Protein AF-A0A961IM88-F1 (afdb_monomer)

Foldseek 3Di:
DDDDDDDPDDPLVVQLVQVLLQCLQCVVLLLVCLVVCLVDLQNVLAWGSQAFEEEPPDPPGGTHGSNLQSQLQVDPLQWDADPPPRAIWGWRYWYDYLVVLDIWTWTAGNVVSDIDIDDDPDRCCPSPVVSSVVSVVVLVVVCVVVVHPSHHPDHPVNVCVVSVHDDDVVVVVPPPDDDDPPDPVPDPCPPDDDDPDDDDD

Radius of gyration: 17.64 Å; Cα contacts (8 Å, |Δi|>4): 263; chains: 1; bounding box: 56×46×40 Å

Sequence (201 aa):
MKTKKAQPPDPWKDVIATEERLLLRNWDLIRSRGDEILSRPDWYFVRSASFYFLMAYISGSGPLTLGEMTLLWQTEDGRGRCPDCQGVVFLFRAGGSPLTGNHWIHGICPNCRSHVEWMRPTPFALNVAAPIMRAKSQSEKFAARFRCSGSSDLDLYDVILAMGGRVPLVDRIRRSWPTVPQDTRGGMILGGEHFELDIEL

pLDDT: mean 81.61, std 18.21, range [27.8, 97.75]

Structure (mmCIF, N/CA/C/O backbone):
data_AF-A0A961IM88-F1
#
_entry.id   AF-A0A961IM88-F1
#
loop_
_atom_site.group_PDB
_atom_site.id
_atom_site.type_symbol
_atom_site.label_atom_id
_atom_site.label_alt_id
_atom_site.label_comp_id
_atom_site.label_asym_id
_atom_site.label_entity_id
_atom_site.label_seq_id
_atom_site.pdbx_PDB_ins_code
_atom_site.Cartn_x
_atom_site.Cartn_y
_atom_site.Cartn_z
_atom_site.occupancy
_atom_site.B_iso_or_equiv
_atom_site.auth_seq_id
_atom_site.auth_comp_id
_atom_site.auth_asym_id
_atom_site.auth_atom_id
_atom_site.pdbx_PDB_model_num
ATOM 1 N N . MET A 1 1 ? 43.867 -0.483 -14.681 1.00 66.94 1 MET A N 1
ATOM 2 C CA . MET A 1 1 ? 42.567 -1.010 -14.199 1.00 66.94 1 MET A CA 1
ATOM 3 C C . MET A 1 1 ? 42.048 -0.089 -13.105 1.00 66.94 1 MET A C 1
ATOM 5 O O . MET A 1 1 ? 42.740 0.073 -12.111 1.00 66.94 1 MET A O 1
ATOM 9 N N . LYS A 1 2 ? 40.890 0.561 -13.287 1.00 66.19 2 LYS A N 1
ATOM 10 C CA . LYS A 1 2 ? 40.250 1.337 -12.212 1.00 66.19 2 LYS A CA 1
ATOM 11 C C . LYS A 1 2 ? 39.487 0.355 -11.320 1.00 66.19 2 LYS A C 1
ATOM 13 O O . LYS A 1 2 ? 38.562 -0.296 -11.796 1.00 66.19 2 LYS A O 1
ATOM 18 N N . THR A 1 3 ? 39.879 0.213 -10.059 1.00 69.19 3 THR A N 1
ATOM 19 C CA . THR A 1 3 ? 39.087 -0.520 -9.068 1.00 69.19 3 THR A CA 1
ATOM 20 C C . THR A 1 3 ? 37.796 0.261 -8.823 1.00 69.19 3 THR A C 1
ATOM 22 O O . THR A 1 3 ? 37.833 1.419 -8.406 1.00 69.19 3 THR A O 1
ATOM 25 N N . LYS A 1 4 ? 36.634 -0.333 -9.138 1.00 75.38 4 LYS A N 1
ATOM 26 C CA . LYS A 1 4 ? 35.341 0.240 -8.737 1.00 75.38 4 LYS A CA 1
ATOM 27 C C . LYS A 1 4 ? 35.342 0.315 -7.210 1.00 75.38 4 LYS A C 1
ATOM 29 O O . LYS A 1 4 ? 35.460 -0.718 -6.554 1.00 75.38 4 LYS A O 1
ATOM 34 N N . LYS A 1 5 ? 35.245 1.523 -6.644 1.00 74.62 5 LYS A N 1
ATOM 35 C CA . LYS A 1 5 ? 34.982 1.681 -5.209 1.00 74.62 5 LYS A CA 1
ATOM 36 C C . LYS A 1 5 ? 33.669 0.962 -4.905 1.00 74.62 5 LYS A C 1
ATOM 38 O O . LYS A 1 5 ? 32.687 1.170 -5.616 1.00 74.62 5 LYS A O 1
ATOM 43 N N . ALA A 1 6 ? 33.673 0.101 -3.891 1.00 80.38 6 ALA A N 1
ATOM 44 C CA . ALA A 1 6 ? 32.455 -0.540 -3.426 1.00 80.38 6 ALA A CA 1
ATOM 45 C C . ALA A 1 6 ? 31.479 0.551 -2.972 1.00 80.38 6 ALA A C 1
ATOM 47 O O . ALA A 1 6 ? 31.837 1.408 -2.161 1.00 80.38 6 ALA A O 1
ATOM 48 N N . GLN A 1 7 ? 30.274 0.550 -3.536 1.00 75.56 7 GLN A N 1
ATOM 49 C CA . GLN A 1 7 ? 29.217 1.444 -3.088 1.00 75.56 7 GLN A CA 1
ATOM 50 C C . GLN A 1 7 ? 28.762 0.977 -1.700 1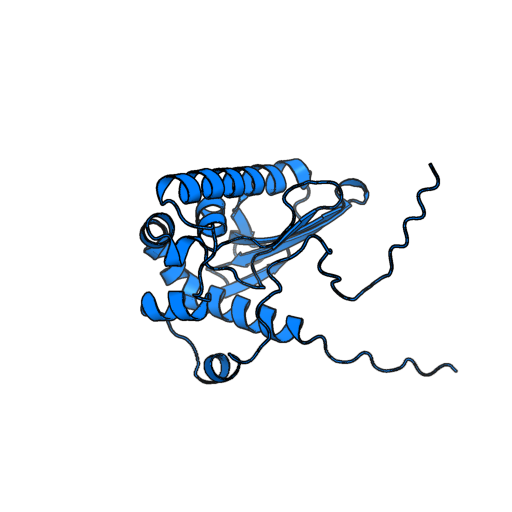.00 75.56 7 GLN A C 1
ATOM 52 O O . GLN A 1 7 ? 28.567 -0.230 -1.518 1.00 75.56 7 GLN A O 1
ATOM 57 N N . PRO A 1 8 ? 28.638 1.878 -0.708 1.00 73.56 8 PRO A N 1
ATOM 58 C CA . PRO A 1 8 ? 28.130 1.492 0.599 1.00 73.56 8 PRO A CA 1
ATOM 59 C C . PRO A 1 8 ? 26.725 0.882 0.464 1.00 73.56 8 PRO A C 1
ATOM 61 O O . PRO A 1 8 ? 25.989 1.244 -0.462 1.00 73.56 8 PRO A O 1
ATOM 64 N N . PRO A 1 9 ? 26.350 -0.052 1.356 1.00 76.00 9 PRO A N 1
ATOM 65 C CA . PRO A 1 9 ? 25.015 -0.630 1.349 1.00 76.00 9 PRO A CA 1
ATOM 66 C C . PRO A 1 9 ? 23.970 0.476 1.508 1.00 76.00 9 PRO A C 1
ATOM 68 O O . PRO A 1 9 ? 24.125 1.372 2.337 1.00 76.00 9 PRO A O 1
ATOM 71 N N . ASP A 1 10 ? 22.918 0.412 0.694 1.00 80.69 10 ASP A N 1
ATOM 72 C CA . ASP A 1 10 ? 21.798 1.345 0.768 1.00 80.69 10 ASP A CA 1
ATOM 73 C C . ASP A 1 10 ? 20.942 0.999 1.999 1.00 80.69 10 ASP A C 1
ATOM 75 O O . ASP A 1 10 ? 20.302 -0.059 2.006 1.00 80.69 10 ASP A O 1
ATOM 79 N N . PRO A 1 11 ? 20.924 1.856 3.037 1.00 76.31 11 PRO A N 1
ATOM 80 C CA . PRO A 1 11 ? 20.204 1.584 4.279 1.00 76.31 11 PRO A CA 1
ATOM 81 C C . PRO A 1 11 ? 18.698 1.377 4.066 1.00 76.31 11 PRO A C 1
ATOM 83 O O . PRO A 1 11 ? 18.055 0.666 4.838 1.00 76.31 11 PRO A O 1
ATOM 86 N N . TRP A 1 12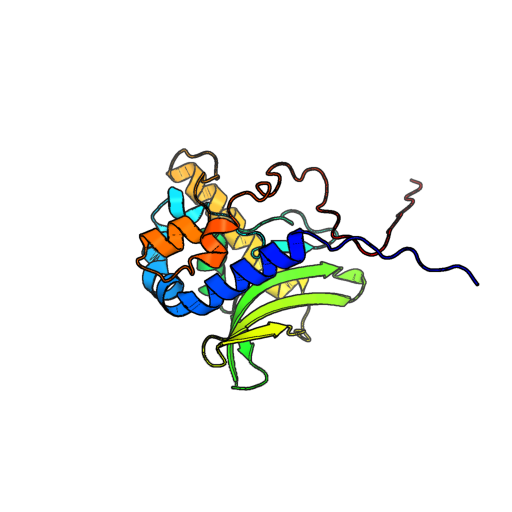 ? 18.126 1.947 3.003 1.00 82.00 12 TRP A N 1
ATOM 87 C CA . TRP A 1 12 ? 16.694 1.860 2.731 1.00 82.00 12 TRP A CA 1
ATOM 88 C C . TRP A 1 12 ? 16.267 0.498 2.197 1.00 82.00 12 TRP A C 1
ATOM 90 O O . TRP A 1 12 ? 15.120 0.100 2.403 1.00 82.00 12 TRP A O 1
ATOM 100 N N . LYS A 1 13 ? 17.177 -0.255 1.565 1.00 85.31 13 LYS A N 1
ATOM 101 C CA . LYS A 1 13 ? 16.866 -1.599 1.052 1.00 85.31 13 LYS A CA 1
ATOM 102 C C . LYS A 1 13 ? 16.447 -2.542 2.170 1.00 85.31 13 LYS A C 1
ATOM 104 O O . LYS A 1 13 ? 15.468 -3.271 2.023 1.00 85.31 13 LYS A O 1
ATOM 109 N N . ASP A 1 14 ? 17.145 -2.483 3.298 1.00 86.31 14 ASP A N 1
ATOM 110 C CA . ASP A 1 14 ? 16.843 -3.309 4.464 1.00 86.31 14 ASP A CA 1
ATOM 111 C C . ASP A 1 14 ? 15.512 -2.918 5.113 1.00 86.31 14 ASP A C 1
ATOM 113 O O . ASP A 1 14 ? 14.760 -3.796 5.544 1.00 86.31 14 ASP A O 1
ATOM 117 N N . VAL A 1 15 ? 15.204 -1.618 5.169 1.00 86.25 15 VAL A N 1
ATOM 118 C CA . VAL A 1 15 ? 13.937 -1.106 5.714 1.00 86.25 15 VAL A CA 1
ATOM 119 C C . VAL A 1 15 ? 12.763 -1.572 4.856 1.00 86.25 15 VAL A C 1
ATOM 121 O O . VAL A 1 15 ? 11.839 -2.191 5.382 1.00 86.25 15 VAL A O 1
ATOM 124 N N . ILE A 1 16 ? 12.840 -1.358 3.539 1.00 88.62 16 ILE A N 1
ATOM 125 C CA . ILE A 1 16 ? 11.806 -1.775 2.583 1.00 88.62 16 ILE A CA 1
ATOM 126 C C . ILE A 1 16 ? 11.595 -3.289 2.673 1.00 88.62 16 ILE A C 1
ATOM 128 O O . ILE A 1 16 ? 10.485 -3.740 2.926 1.00 88.62 16 ILE A O 1
ATOM 132 N N . ALA A 1 17 ? 12.661 -4.088 2.587 1.00 89.19 17 ALA A N 1
ATOM 133 C CA . ALA A 1 17 ? 12.543 -5.545 2.659 1.00 89.19 17 ALA A CA 1
ATOM 134 C C . ALA A 1 17 ? 11.933 -6.041 3.987 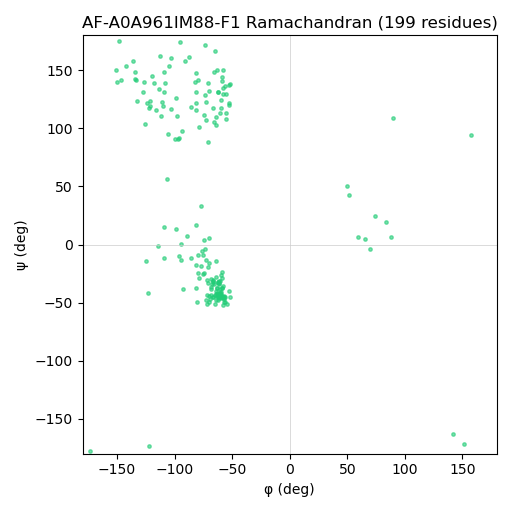1.00 89.19 17 ALA A C 1
ATOM 136 O O . ALA A 1 17 ? 11.269 -7.082 4.021 1.00 89.19 17 ALA A O 1
ATOM 137 N N . THR A 1 18 ? 12.164 -5.322 5.091 1.00 90.31 18 THR A N 1
ATOM 138 C CA . THR A 1 18 ? 11.578 -5.655 6.397 1.00 90.31 18 THR A CA 1
ATOM 139 C C . THR A 1 18 ? 10.084 -5.332 6.427 1.00 90.31 18 THR A C 1
ATOM 141 O O . THR A 1 18 ? 9.279 -6.181 6.813 1.00 90.31 18 THR A O 1
ATOM 144 N N . GLU A 1 19 ? 9.693 -4.142 5.976 1.00 90.88 19 GLU A N 1
ATOM 145 C CA . GLU A 1 19 ? 8.288 -3.736 5.908 1.00 90.88 19 GLU A CA 1
ATOM 146 C C . GLU A 1 19 ? 7.470 -4.585 4.933 1.00 90.88 19 GLU A C 1
ATOM 148 O O . GLU A 1 19 ? 6.374 -5.020 5.283 1.00 90.88 19 GLU A O 1
ATOM 153 N N . GLU A 1 20 ? 8.001 -4.892 3.749 1.00 91.50 20 GLU A N 1
ATOM 154 C CA . GLU A 1 20 ? 7.315 -5.757 2.788 1.00 91.50 20 GLU A CA 1
ATOM 155 C C . GLU A 1 20 ? 7.059 -7.149 3.393 1.00 91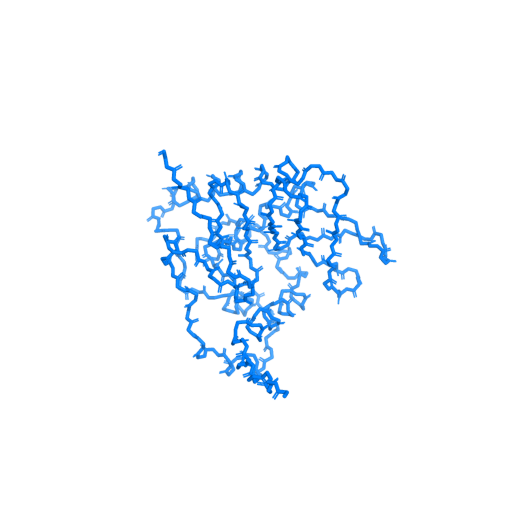.50 20 GLU A C 1
ATOM 157 O O . GLU A 1 20 ? 5.960 -7.698 3.291 1.00 91.50 20 GLU A O 1
ATOM 162 N N . ARG A 1 21 ? 8.037 -7.697 4.130 1.00 91.31 21 ARG A N 1
ATOM 163 C CA . ARG A 1 21 ? 7.879 -8.963 4.859 1.00 91.31 21 ARG A CA 1
ATOM 164 C C . ARG A 1 21 ? 6.802 -8.872 5.942 1.00 91.31 21 ARG A C 1
ATOM 166 O O . ARG A 1 21 ? 6.085 -9.851 6.167 1.00 91.31 21 ARG A O 1
ATOM 173 N N . LEU A 1 22 ? 6.693 -7.739 6.631 1.00 91.69 22 LEU A N 1
ATOM 174 C CA . LEU A 1 22 ? 5.657 -7.514 7.641 1.00 91.69 22 LEU A CA 1
ATOM 175 C C . LEU A 1 22 ? 4.273 -7.407 7.021 1.00 91.69 22 LEU A C 1
ATOM 177 O O . LEU A 1 22 ? 3.350 -8.045 7.535 1.00 91.69 22 LEU A O 1
ATOM 181 N N . LEU A 1 23 ? 4.150 -6.673 5.913 1.00 92.56 23 LEU A N 1
ATOM 182 C CA . LEU A 1 23 ? 2.919 -6.591 5.139 1.00 92.56 23 LEU A CA 1
ATOM 183 C C . LEU A 1 23 ? 2.484 -7.991 4.701 1.00 92.56 23 LEU A C 1
ATOM 185 O O . LEU A 1 23 ? 1.353 -8.391 4.957 1.00 92.56 23 LEU A O 1
ATOM 189 N N . LEU A 1 24 ? 3.396 -8.770 4.121 1.00 93.62 24 LEU A N 1
ATOM 190 C CA . LEU A 1 24 ? 3.125 -10.123 3.648 1.00 93.62 24 LEU A CA 1
ATOM 191 C C . LEU A 1 24 ? 2.662 -11.062 4.772 1.00 93.62 24 LEU A C 1
ATOM 193 O O . LEU A 1 24 ? 1.686 -11.794 4.618 1.00 93.62 24 LEU A O 1
ATOM 197 N N . ARG A 1 25 ? 3.346 -11.035 5.923 1.00 94.19 25 ARG A N 1
ATOM 198 C CA . ARG A 1 25 ? 3.022 -11.885 7.084 1.00 94.19 25 ARG A CA 1
ATOM 199 C C . ARG A 1 25 ? 1.700 -11.525 7.748 1.00 94.19 25 ARG A C 1
ATOM 201 O O . ARG A 1 25 ? 1.075 -12.403 8.337 1.00 94.19 25 ARG A O 1
ATOM 208 N N . ASN A 1 26 ? 1.302 -10.258 7.681 1.00 95.44 26 ASN A N 1
ATOM 209 C CA . ASN A 1 26 ? 0.095 -9.745 8.324 1.00 95.44 26 ASN A CA 1
ATOM 210 C C . ASN A 1 26 ? -1.001 -9.390 7.308 1.00 95.44 26 ASN A C 1
ATOM 212 O O . ASN A 1 26 ? -1.968 -8.722 7.667 1.00 95.44 26 ASN A O 1
ATOM 216 N N . TRP A 1 27 ? -0.880 -9.853 6.059 1.00 95.25 27 TRP A N 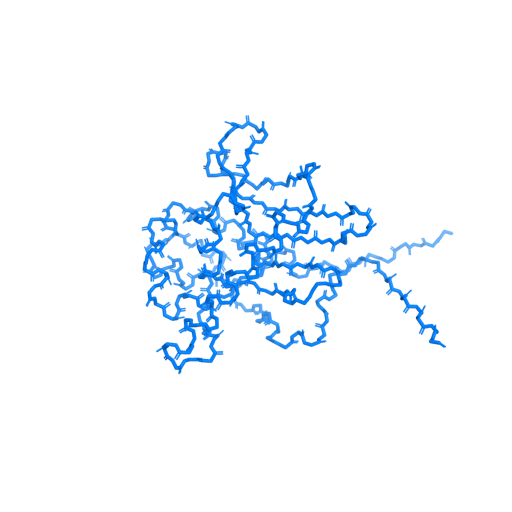1
ATOM 217 C CA . TRP A 1 27 ? -1.782 -9.476 4.974 1.00 95.25 27 TRP A CA 1
ATOM 218 C C . TRP A 1 27 ? -3.252 -9.762 5.297 1.00 95.25 27 TRP A C 1
ATOM 220 O O . TRP A 1 27 ? -4.100 -8.881 5.167 1.00 95.25 27 TRP A O 1
ATOM 230 N N . ASP A 1 28 ? -3.560 -10.973 5.767 1.00 95.31 28 ASP A N 1
ATOM 231 C CA . ASP A 1 28 ? -4.936 -11.368 6.094 1.00 95.31 28 ASP A CA 1
ATOM 232 C C . ASP A 1 28 ? -5.536 -10.506 7.212 1.00 95.31 28 ASP A C 1
ATOM 234 O O . ASP A 1 28 ? -6.730 -10.195 7.200 1.00 95.31 28 ASP A O 1
ATOM 238 N N . LEU A 1 29 ? -4.700 -10.066 8.154 1.00 95.75 29 LEU A N 1
ATOM 239 C CA . LEU A 1 29 ? -5.113 -9.184 9.236 1.00 95.75 29 LEU A CA 1
ATOM 240 C C . LEU A 1 29 ? -5.394 -7.772 8.715 1.00 95.75 29 LEU A C 1
ATOM 242 O O . LEU A 1 29 ? -6.483 -7.256 8.938 1.00 95.75 29 LEU A O 1
ATOM 246 N N . ILE A 1 30 ? -4.458 -7.187 7.963 1.00 96.19 30 ILE A N 1
ATOM 247 C CA . ILE A 1 30 ? -4.612 -5.855 7.357 1.00 96.19 30 ILE A CA 1
ATOM 248 C C . ILE A 1 30 ? -5.866 -5.818 6.477 1.00 96.19 30 ILE A C 1
ATOM 250 O O . ILE A 1 30 ? -6.688 -4.913 6.594 1.00 96.19 30 ILE A O 1
ATOM 254 N N . ARG A 1 31 ? -6.067 -6.851 5.651 1.00 95.31 31 ARG A N 1
ATOM 255 C CA . ARG A 1 31 ? -7.232 -6.960 4.769 1.00 95.31 31 ARG A CA 1
ATOM 256 C C . ARG A 1 31 ? -8.541 -7.102 5.542 1.00 95.31 31 ARG A C 1
ATOM 258 O O . ARG A 1 31 ? -9.525 -6.470 5.171 1.00 95.31 31 ARG A O 1
ATOM 265 N N . SER A 1 32 ? -8.579 -7.927 6.590 1.00 96.62 32 SER A N 1
ATOM 266 C CA . SER A 1 32 ? -9.803 -8.119 7.387 1.00 96.62 32 SER A CA 1
ATOM 267 C C . SER A 1 32 ? -10.157 -6.903 8.250 1.00 96.62 32 SER A C 1
ATOM 269 O O . SER A 1 32 ? -11.312 -6.749 8.634 1.00 96.62 32 SER A O 1
ATOM 271 N N . ARG A 1 33 ? -9.190 -6.014 8.505 1.00 97.75 33 ARG A N 1
ATOM 272 C CA . ARG A 1 33 ? -9.345 -4.756 9.251 1.00 97.75 33 ARG A CA 1
ATOM 273 C C . ARG A 1 33 ? -9.502 -3.522 8.355 1.00 97.75 33 ARG A C 1
ATOM 275 O O . ARG A 1 33 ? -9.416 -2.404 8.855 1.00 97.75 33 ARG A O 1
ATOM 282 N N . GLY A 1 34 ? -9.756 -3.700 7.056 1.00 97.38 34 GLY A N 1
ATOM 283 C CA . GLY A 1 34 ? -9.840 -2.600 6.088 1.00 97.38 34 GLY A CA 1
ATOM 284 C C . GLY A 1 34 ? -10.794 -1.474 6.506 1.00 97.38 34 GLY A C 1
ATOM 285 O O . GLY A 1 34 ? -10.410 -0.309 6.470 1.00 97.38 34 GLY A O 1
ATOM 286 N N . ASP A 1 35 ? -11.993 -1.802 6.989 1.00 97.69 35 ASP A N 1
ATOM 287 C CA . ASP A 1 35 ? -12.973 -0.792 7.425 1.00 97.69 35 ASP A CA 1
ATOM 288 C C . ASP A 1 35 ? -12.510 -0.012 8.668 1.00 97.69 35 ASP A C 1
ATOM 290 O O . ASP A 1 35 ? -12.793 1.180 8.820 1.00 97.69 35 ASP A O 1
ATOM 294 N N . GLU A 1 36 ? -11.753 -0.661 9.555 1.00 97.56 36 GLU A N 1
ATOM 295 C CA . GLU A 1 36 ? -11.175 -0.018 10.736 1.00 97.56 36 GLU A CA 1
ATOM 296 C C . GLU A 1 36 ? -10.055 0.951 10.328 1.00 97.56 36 GLU A C 1
ATOM 298 O O . GLU A 1 36 ? -10.049 2.103 10.756 1.00 97.56 36 GLU A O 1
ATOM 303 N N . ILE A 1 37 ? -9.170 0.534 9.416 1.00 97.69 37 ILE A N 1
ATOM 304 C CA . ILE A 1 37 ? -8.133 1.401 8.830 1.00 97.69 37 ILE A CA 1
ATOM 305 C C . ILE A 1 37 ? -8.767 2.633 8.166 1.00 97.69 37 ILE A C 1
ATOM 307 O O . ILE A 1 37 ? -8.295 3.753 8.356 1.00 97.69 37 ILE A O 1
ATOM 311 N N . LEU A 1 38 ? -9.854 2.442 7.413 1.00 97.31 38 LEU A N 1
ATOM 312 C CA . LEU A 1 38 ? -10.540 3.514 6.686 1.00 97.31 38 LEU A CA 1
ATOM 313 C C . LEU A 1 38 ? -11.389 4.439 7.565 1.00 97.31 38 LEU A C 1
ATOM 315 O O . LEU A 1 38 ? -11.869 5.455 7.068 1.00 97.31 38 LEU A O 1
ATOM 319 N N . SER A 1 39 ? -11.595 4.120 8.843 1.00 96.75 39 SER A N 1
ATOM 320 C CA . SER A 1 39 ? -12.379 4.946 9.775 1.00 96.75 39 SER A CA 1
ATOM 321 C C . SER A 1 39 ? -11.537 5.645 10.844 1.00 96.75 39 SER A C 1
ATOM 323 O O . SER A 1 39 ? -12.036 6.555 11.510 1.00 96.75 39 SER A O 1
ATOM 325 N N . ARG A 1 40 ? -10.260 5.272 10.986 1.00 96.50 40 ARG A N 1
ATOM 326 C CA . ARG A 1 40 ? -9.349 5.739 12.037 1.00 96.50 40 ARG A CA 1
ATOM 327 C C . ARG A 1 40 ? -8.229 6.618 11.477 1.00 96.50 40 ARG A C 1
ATOM 329 O O . ARG A 1 40 ? -7.347 6.091 10.804 1.00 96.50 40 ARG A O 1
ATOM 336 N N . PRO A 1 41 ? -8.201 7.937 11.751 1.00 94.81 41 PRO A N 1
ATOM 337 C CA . PRO A 1 41 ? -7.168 8.820 11.203 1.00 94.81 41 PRO A CA 1
ATOM 338 C C . PRO A 1 41 ? -5.734 8.435 11.572 1.00 94.81 41 PRO A C 1
ATOM 340 O O . PRO A 1 41 ? -4.841 8.524 10.732 1.00 94.81 41 PRO A O 1
ATOM 343 N N . ASP A 1 42 ? -5.523 7.953 12.796 1.00 95.06 42 ASP A N 1
ATOM 344 C CA . ASP A 1 42 ? -4.233 7.467 13.287 1.00 95.06 42 ASP A CA 1
ATOM 345 C C . ASP A 1 42 ? -3.709 6.275 12.476 1.00 95.06 42 ASP A C 1
ATOM 347 O O . ASP A 1 42 ? -2.500 6.140 12.308 1.00 95.06 42 ASP A O 1
ATOM 351 N N . TRP A 1 43 ? -4.597 5.438 11.932 1.00 96.38 43 TRP A N 1
ATOM 352 C CA . TRP A 1 43 ? -4.226 4.287 11.102 1.00 96.38 43 TRP A CA 1
ATOM 353 C C . TRP A 1 43 ? -4.200 4.637 9.616 1.00 96.38 43 TRP A C 1
ATOM 355 O O . TRP A 1 43 ? -3.310 4.201 8.886 1.00 96.38 43 TRP A O 1
ATOM 365 N N . TYR A 1 44 ? -5.146 5.461 9.170 1.00 97.19 44 TYR A N 1
ATOM 366 C CA . TYR A 1 44 ? -5.284 5.877 7.781 1.00 97.19 44 TYR A CA 1
ATOM 367 C C . TYR A 1 44 ? -4.011 6.553 7.263 1.00 97.19 44 TYR A C 1
ATOM 369 O O . TYR A 1 44 ? -3.565 6.254 6.154 1.00 97.19 44 TYR A O 1
ATOM 377 N N . PHE A 1 45 ? -3.424 7.460 8.053 1.00 96.00 45 PHE A N 1
ATOM 378 C CA . PHE A 1 45 ? -2.274 8.276 7.644 1.00 96.00 45 PHE A CA 1
ATOM 379 C C . PHE A 1 45 ? -0.907 7.649 7.935 1.00 96.00 45 PHE A C 1
ATOM 381 O O . PHE A 1 45 ? 0.115 8.304 7.717 1.00 96.00 45 PHE A O 1
ATOM 388 N N . VAL A 1 46 ? -0.859 6.389 8.379 1.00 94.12 46 VAL A N 1
ATOM 389 C CA . VAL A 1 46 ? 0.408 5.663 8.521 1.00 94.12 46 VAL A CA 1
ATOM 390 C C . VAL A 1 46 ? 1.081 5.517 7.169 1.00 94.12 46 VAL A C 1
ATOM 392 O O . VAL A 1 46 ? 0.455 5.109 6.192 1.00 94.12 46 VAL A O 1
ATOM 395 N N . ARG A 1 47 ? 2.371 5.844 7.113 1.00 92.06 47 ARG A N 1
ATOM 396 C CA . ARG A 1 47 ? 3.213 5.674 5.927 1.00 92.06 47 ARG A CA 1
ATOM 397 C C . ARG A 1 47 ? 4.144 4.486 6.123 1.00 92.06 47 ARG A C 1
ATOM 399 O O . ARG A 1 47 ? 4.503 4.135 7.242 1.00 92.06 47 ARG A O 1
ATOM 406 N N . SER A 1 48 ? 4.539 3.891 5.010 1.00 91.19 48 SER A N 1
ATOM 407 C CA . SER A 1 48 ? 5.518 2.810 4.943 1.00 91.19 48 SER A CA 1
ATOM 408 C C . SER A 1 48 ? 6.499 3.150 3.826 1.00 91.19 48 SER A C 1
ATOM 410 O O . SER A 1 48 ? 6.095 3.668 2.785 1.00 91.19 48 SER A O 1
ATOM 412 N N . ALA A 1 49 ? 7.784 2.866 4.029 1.00 90.12 49 ALA A N 1
ATOM 413 C CA . ALA A 1 49 ? 8.805 2.967 2.984 1.00 90.12 49 ALA A CA 1
ATOM 414 C C . ALA A 1 49 ? 8.497 2.064 1.773 1.00 90.12 49 ALA A C 1
ATOM 416 O O . ALA A 1 49 ? 8.932 2.344 0.657 1.00 90.12 49 ALA A O 1
ATOM 417 N N . SER A 1 50 ? 7.716 1.003 1.982 1.00 91.12 50 SER A N 1
ATOM 418 C CA . SER A 1 50 ? 7.242 0.110 0.922 1.00 91.12 50 SER A CA 1
ATOM 419 C C . SER A 1 50 ? 6.123 0.728 0.076 1.00 91.12 50 SER A C 1
ATOM 421 O O . SER A 1 50 ? 5.952 0.333 -1.075 1.00 91.12 50 SER A O 1
ATOM 423 N N . PHE A 1 51 ? 5.361 1.691 0.611 1.00 94.44 51 PHE A N 1
ATOM 424 C CA . PHE A 1 51 ? 4.194 2.273 -0.060 1.00 94.44 51 PHE A CA 1
ATOM 425 C C . PHE A 1 51 ? 4.587 3.521 -0.830 1.00 94.44 51 PHE A C 1
ATOM 427 O O . PHE A 1 51 ? 4.687 4.616 -0.274 1.00 94.44 51 PHE A O 1
ATOM 434 N N . TYR A 1 52 ? 4.810 3.359 -2.131 1.00 93.00 52 TYR A N 1
ATOM 435 C CA . TYR A 1 52 ? 5.311 4.455 -2.947 1.00 93.00 52 TYR A CA 1
ATOM 436 C C . TYR A 1 52 ? 4.773 4.437 -4.371 1.00 93.00 52 TYR A C 1
ATOM 438 O O . TYR A 1 52 ? 4.683 3.386 -5.010 1.00 93.00 52 TYR A O 1
ATOM 446 N N . PHE A 1 53 ? 4.490 5.632 -4.881 1.00 92.44 53 PHE A N 1
ATOM 447 C CA . PHE A 1 53 ? 4.152 5.875 -6.273 1.00 92.44 53 PHE A CA 1
ATOM 448 C C . PHE A 1 53 ? 5.127 6.886 -6.877 1.00 92.44 53 PHE A C 1
ATOM 450 O O . PHE A 1 53 ? 5.183 8.024 -6.423 1.00 92.44 53 PHE A O 1
ATOM 457 N N . LEU A 1 54 ? 5.899 6.492 -7.890 1.00 90.94 54 LEU A N 1
ATOM 458 C CA . LEU A 1 54 ? 6.873 7.377 -8.534 1.00 90.94 54 LEU A CA 1
ATOM 459 C C . LEU A 1 54 ? 6.653 7.454 -10.036 1.00 90.94 54 LEU A C 1
ATOM 461 O O . LEU A 1 54 ? 7.08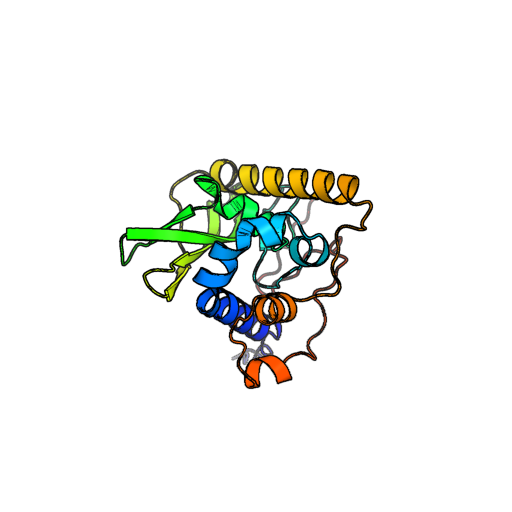4 6.563 -10.755 1.00 90.94 54 LEU A O 1
ATOM 465 N N . MET A 1 55 ? 6.073 8.536 -10.535 1.00 86.94 55 MET A N 1
ATOM 466 C CA . MET A 1 55 ? 5.906 8.724 -11.969 1.00 86.94 55 MET A CA 1
ATOM 467 C C . MET A 1 55 ? 6.531 10.012 -12.461 1.00 86.94 55 MET A C 1
ATOM 469 O O . MET A 1 55 ? 6.153 11.108 -12.048 1.00 86.94 55 MET A O 1
ATOM 473 N N . ALA A 1 56 ? 7.457 9.870 -13.409 1.00 84.56 56 ALA A N 1
ATOM 474 C CA . ALA A 1 56 ? 7.999 11.014 -14.119 1.00 84.56 56 ALA A CA 1
ATOM 475 C C . ALA A 1 56 ? 6.853 11.811 -14.769 1.00 84.56 56 ALA A C 1
ATOM 477 O O . ALA A 1 56 ? 5.944 11.227 -15.365 1.00 84.56 56 ALA A O 1
ATOM 478 N N . TYR A 1 57 ? 6.914 13.140 -14.648 1.00 82.56 57 TYR A N 1
ATOM 479 C CA . TYR A 1 57 ? 5.977 14.100 -15.251 1.00 82.56 57 TYR A CA 1
ATOM 480 C C . TYR A 1 57 ? 4.525 14.057 -14.739 1.00 82.56 57 TYR A C 1
ATOM 482 O O . TYR A 1 57 ? 3.687 14.800 -15.244 1.00 82.56 57 TYR A O 1
ATOM 490 N N . ILE A 1 58 ? 4.211 13.234 -13.732 1.00 81.94 58 ILE A N 1
ATOM 491 C CA . ILE A 1 58 ? 2.875 13.165 -13.125 1.00 81.94 58 ILE A CA 1
ATOM 492 C C . ILE A 1 58 ? 2.937 13.738 -11.705 1.00 81.94 58 ILE A C 1
ATOM 494 O O . ILE A 1 58 ? 3.694 13.263 -10.851 1.00 81.94 58 ILE A O 1
ATOM 498 N N . SER A 1 59 ? 2.122 14.763 -11.448 1.00 83.12 59 SER A N 1
ATOM 499 C CA . SER A 1 59 ? 1.938 15.316 -10.105 1.00 83.12 59 SER A CA 1
ATOM 500 C C . SER A 1 59 ? 1.273 14.291 -9.181 1.00 83.12 59 SER A C 1
ATOM 502 O O . SER A 1 59 ? 0.496 13.448 -9.618 1.00 83.12 59 SER A O 1
ATOM 504 N N . GLY A 1 60 ? 1.596 14.341 -7.887 1.00 82.88 60 GLY A N 1
ATOM 505 C CA . GLY A 1 60 ? 1.097 13.365 -6.910 1.00 82.88 60 GLY A CA 1
ATOM 506 C C . GLY A 1 60 ? 1.961 12.109 -6.757 1.00 82.88 60 GLY A C 1
ATOM 507 O O . GLY A 1 60 ? 1.585 11.208 -6.008 1.00 82.88 60 GLY A O 1
ATOM 508 N N . SER A 1 61 ? 3.131 12.063 -7.401 1.00 88.25 61 SER A N 1
ATOM 509 C CA . SER A 1 61 ? 4.200 11.129 -7.029 1.00 88.25 61 SER A CA 1
ATOM 510 C C . SER A 1 61 ? 4.625 11.346 -5.574 1.00 88.25 61 SER A C 1
ATOM 512 O O . SER A 1 61 ? 4.707 12.482 -5.106 1.00 88.25 61 SER A O 1
ATOM 514 N N . GLY A 1 62 ? 4.893 10.262 -4.855 1.00 91.69 62 GLY A N 1
ATOM 515 C CA . GLY A 1 62 ? 5.320 10.296 -3.467 1.00 91.69 62 GLY A CA 1
ATOM 516 C C . GLY A 1 62 ? 4.910 9.055 -2.672 1.00 91.69 62 GLY A C 1
ATOM 517 O O . GLY A 1 62 ? 4.395 8.079 -3.231 1.00 91.69 62 GLY A O 1
ATOM 518 N N . PRO A 1 63 ? 5.120 9.098 -1.346 1.00 92.56 63 PRO A N 1
ATOM 519 C CA . PRO A 1 63 ? 4.665 8.043 -0.456 1.00 92.56 63 PRO A CA 1
ATOM 520 C C . PRO A 1 63 ? 3.136 7.935 -0.470 1.00 92.56 63 PRO A C 1
ATOM 522 O O . PRO A 1 63 ? 2.417 8.926 -0.669 1.00 92.56 63 PRO A O 1
ATOM 525 N N . LEU A 1 64 ? 2.653 6.718 -0.236 1.00 94.75 64 LEU A N 1
ATOM 526 C CA . LEU A 1 64 ? 1.239 6.419 -0.036 1.00 94.75 64 LEU A CA 1
ATOM 527 C C . LEU A 1 64 ? 0.980 6.043 1.424 1.00 94.75 64 LEU A C 1
ATOM 529 O O . LEU A 1 64 ? 1.847 5.484 2.101 1.00 94.75 64 LEU A O 1
ATOM 533 N N . THR A 1 65 ? -0.211 6.365 1.921 1.00 96.25 65 THR A N 1
ATOM 534 C CA . THR A 1 65 ? -0.623 5.963 3.273 1.00 96.25 65 THR A CA 1
ATOM 535 C C . THR A 1 65 ? -1.276 4.582 3.279 1.00 96.25 65 THR A C 1
ATOM 537 O O . THR A 1 65 ? -1.753 4.098 2.253 1.00 96.25 65 THR A O 1
ATOM 540 N N . LEU A 1 66 ? -1.354 3.938 4.444 1.00 97.12 66 LEU A N 1
ATOM 541 C CA . LEU A 1 66 ? -2.055 2.665 4.610 1.00 97.12 66 LEU A CA 1
ATOM 542 C C . LEU A 1 66 ? -3.537 2.780 4.212 1.00 97.12 66 LEU A C 1
ATOM 544 O O . LEU A 1 66 ? -4.079 1.864 3.592 1.00 97.12 66 LEU A O 1
ATOM 548 N N . GLY A 1 67 ? -4.178 3.914 4.506 1.00 97.69 67 GLY A N 1
ATOM 549 C CA . GLY A 1 67 ? -5.533 4.224 4.051 1.00 97.69 67 GLY A CA 1
ATOM 550 C C . GLY A 1 67 ? -5.647 4.302 2.526 1.00 97.69 67 GLY A C 1
ATOM 551 O O . GLY A 1 67 ? -6.513 3.650 1.943 1.00 97.69 67 GLY A O 1
ATOM 552 N N . GLU A 1 68 ? -4.729 5.015 1.864 1.00 97.25 68 GLU A N 1
ATOM 553 C CA . GLU A 1 68 ? -4.667 5.094 0.394 1.00 97.25 68 GLU A CA 1
ATOM 554 C C . GLU A 1 68 ? -4.491 3.717 -0.240 1.00 97.25 68 GLU A C 1
ATOM 556 O O . GLU A 1 68 ? -5.192 3.374 -1.194 1.00 97.25 68 GLU A O 1
ATOM 561 N N . MET A 1 69 ? -3.596 2.907 0.327 1.00 97.25 69 MET A N 1
ATOM 562 C CA . MET A 1 69 ? -3.376 1.538 -0.121 1.00 97.25 69 MET A CA 1
ATOM 563 C C . MET A 1 69 ? -4.619 0.670 0.061 1.00 97.25 69 MET A C 1
ATOM 565 O O . MET A 1 69 ? -4.992 -0.072 -0.845 1.00 97.25 69 MET A O 1
ATOM 569 N N . THR A 1 70 ? -5.306 0.810 1.195 1.00 97.56 70 THR A N 1
ATOM 570 C CA . THR A 1 70 ? -6.538 0.067 1.485 1.00 97.56 70 THR A CA 1
ATOM 571 C C . THR A 1 70 ? -7.643 0.412 0.488 1.00 97.56 70 THR A C 1
ATOM 573 O O . THR A 1 70 ? -8.290 -0.496 -0.034 1.00 97.56 70 THR A O 1
ATOM 576 N N . LEU A 1 71 ? -7.816 1.695 0.147 1.00 96.56 71 LEU A N 1
ATOM 577 C CA . LEU A 1 71 ? -8.738 2.126 -0.911 1.00 96.56 71 LEU A CA 1
ATOM 578 C C . LEU A 1 71 ? -8.337 1.554 -2.274 1.00 96.56 71 LEU A C 1
ATOM 580 O O . LEU A 1 71 ? -9.178 1.030 -3.005 1.00 96.56 71 LEU A O 1
ATOM 584 N N . LEU A 1 72 ? -7.049 1.617 -2.615 1.00 95.06 72 LEU A N 1
ATOM 585 C CA . LEU A 1 72 ? -6.541 1.108 -3.884 1.00 95.06 72 LEU A CA 1
ATOM 586 C C . LEU A 1 72 ? -6.822 -0.393 -4.038 1.00 95.06 72 LEU A C 1
ATOM 588 O O . LEU A 1 72 ? -7.340 -0.820 -5.071 1.00 95.06 72 LEU A O 1
ATOM 592 N N . TRP A 1 73 ? -6.570 -1.186 -2.995 1.00 95.62 73 TRP A N 1
ATOM 593 C CA . TRP A 1 73 ? -6.820 -2.629 -2.970 1.00 95.62 73 TRP A CA 1
ATOM 594 C C . TRP A 1 73 ? -8.293 -3.017 -3.085 1.00 95.62 73 TRP A C 1
ATOM 596 O O . TRP A 1 73 ? -8.582 -4.188 -3.338 1.00 95.62 73 TRP A O 1
ATOM 606 N N . GLN A 1 74 ? -9.234 -2.087 -2.910 1.00 95.00 74 GLN A N 1
ATOM 607 C CA . GLN A 1 74 ? -10.660 -2.331 -3.141 1.00 95.00 74 GLN A CA 1
ATOM 608 C C . GLN A 1 74 ? -11.048 -2.236 -4.624 1.00 95.00 74 GLN A C 1
ATOM 610 O O . GLN A 1 74 ? -12.074 -2.786 -5.019 1.00 95.00 74 GLN A O 1
ATOM 615 N N . THR A 1 75 ? -10.208 -1.611 -5.448 1.00 92.81 75 THR A N 1
ATOM 616 C CA . THR A 1 75 ? -10.439 -1.438 -6.887 1.00 92.81 75 THR A CA 1
ATOM 617 C C . THR A 1 75 ? -9.849 -2.587 -7.707 1.00 92.81 75 THR A C 1
ATOM 619 O O . THR A 1 75 ? -8.926 -3.272 -7.264 1.00 92.81 75 THR A O 1
ATOM 622 N N . GLU A 1 76 ? -10.353 -2.797 -8.924 1.00 91.06 76 GLU A N 1
ATOM 623 C CA . GLU A 1 76 ? -9.736 -3.728 -9.881 1.00 91.06 76 GLU A CA 1
ATOM 624 C C . GLU A 1 76 ? -8.358 -3.241 -10.350 1.00 91.06 76 GLU A C 1
ATOM 626 O O . GLU A 1 76 ? -7.451 -4.044 -10.571 1.00 91.06 76 GLU A O 1
ATOM 631 N N . ASP A 1 77 ? -8.164 -1.924 -10.426 1.00 89.12 77 ASP A N 1
ATOM 632 C CA . ASP A 1 77 ? -6.903 -1.323 -10.855 1.00 89.12 77 ASP A CA 1
ATOM 633 C C . ASP A 1 77 ? -5.763 -1.574 -9.854 1.00 89.12 77 ASP A C 1
ATOM 635 O O . ASP A 1 77 ? -4.618 -1.801 -10.245 1.00 89.12 77 ASP A O 1
ATOM 639 N N . GLY A 1 78 ? -6.081 -1.616 -8.557 1.00 90.94 78 GLY A N 1
ATOM 640 C CA . GLY A 1 78 ? -5.139 -1.958 -7.488 1.00 90.94 78 GLY A CA 1
ATOM 641 C C . GLY A 1 78 ? -4.795 -3.447 -7.389 1.00 90.94 78 GLY A C 1
ATOM 642 O O . GLY A 1 78 ? -4.088 -3.848 -6.458 1.00 90.94 78 GLY A O 1
ATOM 643 N N . ARG A 1 79 ? -5.308 -4.279 -8.308 1.00 92.00 79 ARG A N 1
ATOM 644 C CA . ARG A 1 79 ? -5.195 -5.741 -8.269 1.00 92.00 79 ARG A CA 1
ATOM 645 C C . ARG A 1 79 ? -4.615 -6.312 -9.558 1.00 92.00 79 ARG A C 1
ATOM 647 O O . ARG A 1 79 ? -4.959 -5.892 -10.648 1.00 92.00 79 ARG A O 1
ATOM 654 N N . GLY A 1 80 ? -3.752 -7.312 -9.466 1.00 90.25 80 GLY A N 1
ATOM 655 C CA . GLY A 1 80 ? -3.191 -8.061 -10.592 1.00 90.25 80 GLY A CA 1
ATOM 656 C C . GLY A 1 80 ? -3.478 -9.558 -10.499 1.00 90.25 80 GLY A C 1
ATOM 657 O O . GLY A 1 80 ? -4.193 -10.017 -9.604 1.00 90.25 80 GLY A O 1
ATOM 658 N N . ARG A 1 81 ? -2.888 -10.326 -11.418 1.00 91.62 81 ARG A N 1
ATOM 659 C CA . ARG A 1 81 ? -2.878 -11.795 -11.392 1.00 91.62 81 ARG A CA 1
ATOM 660 C C . ARG A 1 81 ? -1.459 -12.295 -11.177 1.00 91.62 81 ARG A C 1
ATOM 662 O O . ARG A 1 81 ? -0.526 -11.793 -11.794 1.00 91.62 81 ARG A O 1
ATOM 669 N N . CYS A 1 82 ? -1.310 -13.258 -10.276 1.00 92.50 82 CYS A N 1
ATOM 670 C CA . CYS A 1 82 ? -0.022 -13.851 -9.958 1.00 92.50 82 CYS A CA 1
ATOM 671 C C . CYS A 1 82 ? 0.389 -14.765 -11.115 1.00 92.50 82 CYS A C 1
ATOM 673 O O . CYS A 1 82 ? -0.415 -15.628 -11.476 1.00 92.50 82 CYS A O 1
ATOM 675 N N . PRO A 1 83 ? 1.603 -14.630 -11.673 1.00 90.75 83 PRO A N 1
ATOM 676 C CA . PRO A 1 83 ? 2.054 -15.512 -12.746 1.00 90.75 83 PRO A CA 1
ATOM 677 C C . PRO A 1 83 ? 2.128 -16.976 -12.286 1.00 90.75 83 PRO A C 1
ATOM 679 O O . PRO A 1 83 ? 1.808 -17.867 -13.067 1.00 90.75 83 PRO A O 1
ATOM 682 N N . ASP A 1 84 ? 2.445 -17.213 -11.009 1.00 92.94 84 ASP A N 1
ATOM 683 C CA . ASP A 1 84 ? 2.678 -18.558 -10.476 1.00 92.94 84 ASP A CA 1
ATOM 684 C C . ASP A 1 84 ? 1.377 -19.303 -10.146 1.00 92.94 84 ASP A C 1
ATOM 686 O O . ASP A 1 84 ? 1.195 -20.450 -10.542 1.00 92.94 84 ASP A O 1
ATOM 690 N N . CYS A 1 85 ? 0.451 -18.665 -9.415 1.00 95.75 85 CYS A N 1
ATOM 691 C CA . CYS A 1 85 ? -0.764 -19.332 -8.918 1.00 95.75 85 CYS A CA 1
ATOM 692 C C . CYS A 1 85 ? -2.076 -18.808 -9.513 1.00 95.75 85 CYS A C 1
ATOM 694 O O . CYS A 1 85 ? -3.145 -19.263 -9.107 1.00 95.75 85 CYS A O 1
ATOM 696 N N . GLN A 1 86 ? -2.029 -17.803 -10.396 1.00 94.94 86 GLN A N 1
ATOM 697 C CA . GLN A 1 86 ? -3.208 -17.111 -10.949 1.00 94.94 86 GLN A CA 1
ATOM 698 C C . GLN A 1 86 ? -4.116 -16.430 -9.898 1.00 94.94 86 GLN A C 1
ATOM 700 O O . GLN A 1 86 ? -5.175 -15.870 -10.215 1.00 94.94 86 GLN A O 1
ATOM 705 N N . GLY A 1 87 ? -3.683 -16.419 -8.634 1.00 94.56 87 GLY A N 1
ATOM 706 C CA . GLY A 1 87 ? -4.319 -15.707 -7.535 1.00 94.56 87 GLY A CA 1
ATOM 707 C C . GLY A 1 87 ? -4.273 -14.193 -7.716 1.00 94.56 87 GLY A C 1
ATOM 708 O O . GLY A 1 87 ? -3.555 -13.661 -8.565 1.00 94.56 87 GLY A O 1
ATOM 709 N N . VAL A 1 88 ? -5.059 -13.489 -6.905 1.00 94.44 88 VAL A N 1
ATOM 710 C CA . VAL A 1 88 ? -5.069 -12.023 -6.900 1.00 94.44 88 VAL A CA 1
ATOM 711 C C . VAL A 1 88 ? -3.765 -11.508 -6.299 1.00 94.44 88 VAL A C 1
ATOM 713 O O . VAL A 1 88 ? -3.273 -12.047 -5.306 1.00 94.44 88 VAL A O 1
ATOM 716 N N . VAL A 1 89 ? -3.222 -10.456 -6.900 1.00 94.19 89 VAL A N 1
ATOM 717 C CA . VAL A 1 89 ? -2.046 -9.749 -6.395 1.00 94.19 89 VAL A CA 1
ATOM 718 C C . VAL A 1 89 ? -2.423 -8.322 -6.064 1.00 94.19 89 VAL A C 1
ATOM 720 O O . VAL A 1 89 ? -3.172 -7.710 -6.812 1.00 94.19 89 VAL A O 1
ATOM 723 N N . PHE A 1 90 ? -1.928 -7.787 -4.960 1.00 94.50 90 PHE A N 1
ATOM 724 C CA . PHE A 1 90 ? -2.292 -6.457 -4.485 1.00 94.50 90 PHE A CA 1
ATOM 725 C C . PHE A 1 90 ? -1.108 -5.517 -4.654 1.00 94.50 90 PHE A C 1
ATOM 727 O O . PHE A 1 90 ? -0.042 -5.771 -4.095 1.00 94.50 90 PHE A O 1
ATOM 734 N N . LEU A 1 91 ? -1.283 -4.464 -5.454 1.00 93.62 91 LEU A N 1
ATOM 735 C CA . LEU A 1 91 ? -0.239 -3.475 -5.727 1.00 93.62 91 LEU A CA 1
ATOM 736 C C . LEU A 1 91 ? 0.142 -2.769 -4.430 1.00 93.62 91 LEU A C 1
ATOM 738 O O . LEU A 1 91 ? -0.750 -2.291 -3.745 1.00 93.62 91 LEU A O 1
ATOM 742 N N . PHE A 1 92 ? 1.426 -2.646 -4.105 1.00 93.81 92 PHE A N 1
ATOM 743 C CA . PHE A 1 92 ? 1.864 -1.804 -2.980 1.00 93.81 92 PHE A CA 1
ATOM 744 C C . PHE A 1 92 ? 2.906 -0.752 -3.356 1.00 93.81 92 PHE A C 1
ATOM 746 O O . PHE A 1 92 ? 3.109 0.201 -2.609 1.00 93.81 92 PHE A O 1
ATOM 753 N N . ARG A 1 93 ? 3.524 -0.878 -4.533 1.00 92.56 93 ARG A N 1
ATOM 754 C CA . ARG A 1 93 ? 4.519 0.073 -5.018 1.00 92.56 93 ARG A CA 1
ATOM 755 C C . ARG A 1 93 ? 4.486 0.113 -6.536 1.00 92.56 93 ARG A C 1
ATOM 757 O O . ARG A 1 93 ? 4.379 -0.934 -7.171 1.00 92.56 93 ARG A O 1
ATOM 764 N N . ALA A 1 94 ? 4.604 1.291 -7.129 1.00 92.25 94 ALA A N 1
ATOM 765 C CA . ALA A 1 94 ? 4.704 1.406 -8.577 1.00 92.25 94 ALA A CA 1
ATOM 766 C C . ALA A 1 94 ? 5.504 2.640 -8.985 1.00 92.25 94 ALA A C 1
ATOM 768 O O . ALA A 1 94 ? 5.473 3.664 -8.300 1.00 92.25 94 ALA A O 1
ATOM 769 N N . GLY A 1 95 ? 6.183 2.575 -10.122 1.00 89.75 95 GLY A N 1
ATOM 770 C CA . GLY A 1 95 ? 6.794 3.759 -10.692 1.00 89.75 95 GLY A CA 1
ATOM 771 C C . GLY A 1 95 ? 7.408 3.570 -12.066 1.00 89.75 95 GLY A C 1
ATOM 772 O O . GLY A 1 95 ? 7.315 2.498 -12.653 1.00 89.75 95 GLY A O 1
ATOM 773 N N . GLY A 1 96 ? 8.016 4.632 -12.588 1.00 88.06 96 GLY A N 1
ATOM 774 C CA . GLY A 1 96 ? 8.641 4.640 -13.905 1.00 88.06 96 GLY A CA 1
ATOM 775 C C . GLY A 1 96 ? 8.465 5.941 -14.680 1.00 88.06 96 GLY A C 1
ATOM 776 O O . GLY A 1 96 ? 8.110 6.992 -14.140 1.00 88.06 96 GLY A O 1
ATOM 777 N N . SER A 1 97 ? 8.710 5.848 -15.984 1.00 84.56 97 SER A N 1
ATOM 778 C CA . SER A 1 97 ? 8.463 6.911 -16.955 1.00 84.56 97 SER A CA 1
ATOM 779 C C . SER A 1 97 ? 7.491 6.408 -18.026 1.00 84.56 97 SER A C 1
ATOM 781 O O . SER A 1 97 ? 7.782 5.407 -18.687 1.00 84.56 97 SER A O 1
ATOM 783 N N . PRO A 1 98 ? 6.346 7.087 -18.253 1.00 76.81 98 PRO A N 1
ATOM 784 C CA . PRO A 1 98 ? 5.410 6.675 -19.297 1.00 76.81 98 PRO A CA 1
ATOM 785 C C . PRO A 1 98 ? 6.034 6.788 -20.690 1.00 76.81 98 PRO A C 1
ATOM 787 O O . PRO A 1 98 ? 5.643 6.057 -21.592 1.00 76.81 98 PRO A O 1
ATOM 790 N N . LEU A 1 99 ? 6.990 7.711 -20.858 1.00 82.25 99 LEU A N 1
ATOM 791 C CA . LEU A 1 99 ? 7.577 8.064 -22.149 1.00 82.25 99 LEU A CA 1
ATOM 792 C C . LEU A 1 99 ? 8.622 7.053 -22.623 1.00 82.25 99 LEU A C 1
ATOM 794 O O . LEU A 1 99 ? 8.808 6.888 -23.822 1.00 82.25 99 LEU A O 1
ATOM 798 N N . THR A 1 100 ? 9.303 6.375 -21.698 1.00 83.62 100 THR A N 1
ATOM 799 C CA . THR A 1 100 ? 10.342 5.391 -22.041 1.00 83.62 100 THR A CA 1
ATOM 800 C C . THR A 1 100 ? 9.814 3.961 -22.050 1.00 83.62 100 THR A C 1
ATOM 802 O O . THR A 1 100 ? 10.535 3.044 -22.431 1.00 83.62 100 THR A O 1
ATOM 805 N N . GLY A 1 101 ? 8.587 3.744 -21.566 1.00 78.81 101 GLY A N 1
ATOM 806 C CA . GLY A 1 101 ? 8.062 2.409 -21.287 1.00 78.81 101 GLY A CA 1
ATOM 807 C C . GLY A 1 101 ? 8.735 1.721 -20.094 1.00 78.81 101 GLY A C 1
ATOM 808 O O . GLY A 1 101 ? 8.282 0.649 -19.701 1.00 78.81 101 GLY A O 1
ATOM 809 N N . ASN A 1 102 ? 9.757 2.331 -19.482 1.00 83.19 102 ASN A N 1
ATOM 810 C CA . ASN A 1 102 ? 10.440 1.783 -18.318 1.00 83.19 102 ASN A CA 1
ATOM 811 C C . ASN A 1 102 ? 9.603 2.040 -17.065 1.00 83.19 102 ASN A C 1
ATOM 813 O O . ASN A 1 102 ? 9.580 3.153 -16.531 1.00 83.19 102 ASN A O 1
ATOM 817 N N . HIS A 1 103 ? 8.891 1.011 -16.624 1.00 86.31 103 HIS A N 1
ATOM 818 C CA . HIS A 1 103 ? 8.039 1.061 -15.452 1.00 86.31 103 HIS A CA 1
ATOM 819 C C . HIS A 1 103 ? 8.098 -0.250 -14.680 1.00 86.31 103 HIS A C 1
ATOM 821 O O . HIS A 1 103 ? 8.346 -1.314 -15.240 1.00 86.31 103 HIS A O 1
ATOM 827 N N . TRP A 1 104 ? 7.828 -0.159 -13.388 1.00 87.44 104 TRP A N 1
ATOM 828 C CA . TRP A 1 104 ? 7.833 -1.272 -12.460 1.00 87.44 104 TRP A CA 1
ATOM 829 C C . TRP A 1 104 ? 6.585 -1.204 -11.580 1.00 87.44 104 TRP A C 1
ATOM 831 O O . TRP A 1 104 ? 6.115 -0.130 -11.192 1.00 87.44 104 TRP A O 1
ATOM 841 N N . ILE A 1 105 ? 6.018 -2.370 -11.286 1.00 89.81 105 ILE A N 1
ATOM 842 C CA . ILE A 1 105 ? 4.896 -2.537 -10.363 1.00 89.81 105 ILE A CA 1
ATOM 843 C C . ILE A 1 105 ? 5.253 -3.697 -9.447 1.00 89.81 105 ILE A C 1
ATOM 845 O O . ILE A 1 105 ? 5.497 -4.810 -9.913 1.00 89.81 105 ILE A O 1
ATOM 849 N N . HIS A 1 106 ? 5.239 -3.436 -8.146 1.00 92.00 106 HIS A N 1
ATOM 850 C CA . HIS A 1 106 ? 5.364 -4.461 -7.125 1.00 92.00 106 HIS A CA 1
ATOM 851 C C . HIS A 1 106 ? 4.028 -4.658 -6.421 1.00 92.00 106 HIS A C 1
ATOM 853 O O . HIS A 1 106 ? 3.312 -3.707 -6.078 1.00 92.00 106 HIS A O 1
ATOM 859 N N . GLY A 1 107 ? 3.713 -5.918 -6.165 1.00 93.56 107 GLY A N 1
ATOM 860 C CA . GLY A 1 107 ? 2.589 -6.284 -5.330 1.00 93.56 107 GLY A CA 1
ATOM 861 C C . GLY A 1 107 ? 2.822 -7.572 -4.559 1.00 93.56 107 GLY A C 1
ATOM 862 O O . GLY A 1 107 ? 3.832 -8.253 -4.723 1.00 93.56 107 GLY A O 1
ATOM 863 N N . ILE A 1 108 ? 1.869 -7.900 -3.697 1.00 93.88 108 ILE A N 1
ATOM 864 C CA . ILE A 1 108 ? 1.895 -9.101 -2.861 1.00 93.88 108 ILE A CA 1
ATOM 865 C C . ILE A 1 108 ? 0.853 -10.088 -3.343 1.00 93.88 108 ILE A C 1
ATOM 867 O O . ILE A 1 108 ? -0.310 -9.724 -3.527 1.00 93.88 108 ILE A O 1
ATOM 871 N N . CYS A 1 109 ? 1.261 -11.347 -3.506 1.00 95.31 109 CYS A N 1
ATOM 872 C CA . CYS A 1 109 ? 0.339 -12.451 -3.718 1.00 95.31 109 CYS A CA 1
ATOM 873 C C . CYS A 1 109 ? 0.086 -13.171 -2.385 1.00 95.31 109 CYS A C 1
ATOM 875 O O . CYS A 1 109 ? 0.981 -13.862 -1.889 1.00 95.31 109 CYS A O 1
ATOM 877 N N . PRO A 1 110 ? -1.125 -13.081 -1.809 1.00 94.12 110 PRO A N 1
ATOM 878 C CA . PRO A 1 110 ? -1.436 -13.743 -0.542 1.00 94.12 110 PRO A CA 1
ATOM 879 C C . PRO A 1 110 ? -1.419 -15.269 -0.645 1.00 94.12 110 PRO A C 1
ATOM 881 O O . PRO A 1 110 ? -1.072 -15.947 0.319 1.00 94.12 110 PRO A O 1
ATOM 884 N N . ASN A 1 111 ? -1.752 -15.805 -1.823 1.00 95.56 111 ASN A N 1
ATOM 885 C CA . ASN A 1 111 ? -1.777 -17.244 -2.076 1.00 95.56 111 ASN A CA 1
ATOM 886 C C . ASN A 1 111 ? -0.360 -17.830 -2.102 1.00 95.56 111 ASN A C 1
ATOM 888 O O . ASN A 1 111 ? -0.094 -18.814 -1.418 1.00 95.56 111 ASN A O 1
ATOM 892 N N . CYS A 1 112 ? 0.557 -17.209 -2.854 1.00 94.69 112 CYS A N 1
ATOM 893 C CA . CYS A 1 112 ? 1.957 -17.644 -2.915 1.00 94.69 112 CYS A CA 1
ATOM 894 C C . CYS A 1 112 ? 2.768 -17.227 -1.687 1.00 94.69 112 CYS A C 1
ATOM 896 O O . CYS A 1 112 ? 3.844 -17.770 -1.455 1.00 94.69 112 CYS A O 1
ATOM 898 N N . ARG A 1 113 ? 2.279 -16.241 -0.923 1.00 93.81 113 ARG A N 1
ATOM 899 C CA . ARG A 1 113 ? 3.052 -15.538 0.107 1.00 93.81 113 ARG A CA 1
ATOM 900 C C . ARG A 1 113 ? 4.402 -15.074 -0.444 1.00 93.81 113 ARG A C 1
ATOM 902 O O . ARG A 1 113 ? 5.450 -15.326 0.144 1.00 93.81 113 ARG A O 1
ATOM 909 N N . SER A 1 114 ? 4.356 -14.404 -1.589 1.00 93.31 114 SER A N 1
ATOM 910 C CA . SER A 1 114 ? 5.528 -13.867 -2.273 1.00 93.31 114 SER A CA 1
ATOM 911 C C . SER A 1 114 ? 5.271 -12.450 -2.769 1.00 93.31 114 SER A C 1
ATOM 913 O O . SER A 1 114 ? 4.122 -12.022 -2.948 1.00 93.31 114 SER A O 1
ATOM 915 N N . HIS A 1 115 ? 6.361 -11.717 -2.979 1.00 92.38 115 HIS A N 1
ATOM 916 C CA . HIS A 1 115 ? 6.319 -10.470 -3.728 1.00 92.38 115 HIS A CA 1
ATOM 917 C C . HIS A 1 115 ? 6.358 -10.824 -5.206 1.00 92.38 115 HIS A C 1
ATOM 919 O O . HIS A 1 115 ? 7.076 -11.733 -5.623 1.00 92.38 115 HIS A O 1
ATOM 925 N N . VAL A 1 116 ? 5.570 -10.103 -5.984 1.00 91.38 116 VAL A N 1
ATOM 926 C CA . VAL A 1 116 ? 5.507 -10.260 -7.425 1.00 91.38 116 VAL A CA 1
ATOM 927 C C . VAL A 1 116 ? 5.867 -8.914 -8.019 1.00 91.38 116 VAL A C 1
ATOM 929 O O . VAL A 1 116 ? 5.194 -7.913 -7.771 1.00 91.38 116 VAL A O 1
ATOM 932 N N . GLU A 1 117 ? 6.938 -8.900 -8.796 1.00 88.00 117 GLU A N 1
ATOM 933 C CA . GLU A 1 117 ? 7.163 -7.854 -9.777 1.00 88.00 117 GLU A CA 1
ATOM 934 C C . GLU A 1 117 ? 6.431 -8.280 -11.045 1.00 88.00 117 GLU A C 1
ATOM 936 O O . GLU A 1 117 ? 6.696 -9.355 -11.585 1.00 88.00 117 GLU A O 1
ATOM 941 N N . TRP A 1 118 ? 5.456 -7.490 -11.490 1.00 75.00 118 TRP A N 1
ATOM 942 C CA . TRP A 1 118 ? 4.794 -7.768 -12.759 1.00 75.00 118 TRP A CA 1
ATOM 943 C C . TRP A 1 118 ? 4.812 -6.540 -13.652 1.00 75.00 118 TRP A C 1
ATOM 945 O O . TRP A 1 118 ? 4.422 -5.440 -13.266 1.00 75.00 118 TRP A O 1
ATOM 955 N N . MET A 1 119 ? 5.213 -6.751 -14.898 1.00 60.94 119 MET A N 1
ATOM 956 C CA . MET A 1 119 ? 4.971 -5.793 -15.964 1.00 60.94 119 MET A CA 1
ATOM 957 C C . MET A 1 119 ? 3.541 -6.001 -16.457 1.00 60.94 119 MET A C 1
ATOM 959 O O . MET A 1 119 ? 3.179 -7.098 -16.886 1.00 60.94 119 MET A O 1
ATOM 963 N N . ARG A 1 120 ? 2.697 -4.964 -16.393 1.00 61.34 120 ARG A N 1
ATOM 964 C CA . ARG A 1 120 ? 1.442 -4.991 -17.152 1.00 61.34 120 ARG A CA 1
ATOM 965 C C . ARG A 1 120 ? 1.764 -4.591 -18.596 1.00 61.34 120 ARG A C 1
ATOM 967 O O . ARG A 1 120 ? 2.356 -3.537 -18.788 1.00 61.34 120 ARG A O 1
ATOM 974 N N . PRO A 1 121 ? 1.301 -5.327 -19.619 1.00 52.00 121 PRO A N 1
ATOM 975 C CA . PRO A 1 121 ? 1.476 -4.934 -21.023 1.00 52.00 121 PRO A CA 1
ATOM 976 C C . PRO A 1 121 ? 0.634 -3.705 -21.438 1.00 52.00 121 PRO A C 1
ATOM 978 O O . PRO A 1 121 ? 0.581 -3.355 -22.611 1.00 52.00 121 PRO A O 1
ATOM 981 N N . THR A 1 122 ? -0.065 -3.056 -20.502 1.00 57.75 122 THR A N 1
ATOM 982 C CA . THR A 1 122 ? -1.009 -1.955 -20.759 1.00 57.75 122 THR A CA 1
ATOM 983 C C . THR A 1 122 ? -0.413 -0.587 -20.417 1.00 57.75 122 THR A C 1
ATOM 985 O O . THR A 1 122 ? 0.480 -0.536 -19.573 1.00 57.75 122 THR A O 1
ATOM 988 N N . PRO A 1 123 ? -0.958 0.532 -20.942 1.00 61.56 123 PRO A N 1
ATOM 989 C CA . PRO A 1 123 ? -0.482 1.876 -20.618 1.00 61.56 123 PRO A CA 1
ATOM 990 C C . PRO A 1 123 ? -0.501 2.131 -19.104 1.00 61.56 123 PRO A C 1
ATOM 992 O O . PRO A 1 123 ? -1.562 2.285 -18.494 1.00 61.56 123 PRO A O 1
ATOM 995 N N . PHE A 1 124 ? 0.684 2.177 -18.494 1.00 61.56 124 PHE A N 1
ATOM 996 C CA . PHE A 1 124 ? 0.878 2.328 -17.050 1.00 61.56 124 PHE A CA 1
ATOM 997 C C . PHE A 1 124 ? 0.127 3.542 -16.477 1.00 61.56 124 PHE A C 1
ATOM 999 O O . PHE A 1 124 ? -0.498 3.466 -15.418 1.00 61.56 124 PHE A O 1
ATOM 1006 N N . ALA A 1 125 ? 0.140 4.654 -17.218 1.00 58.25 125 ALA A N 1
ATOM 1007 C CA . ALA A 1 125 ? -0.475 5.911 -16.808 1.00 58.25 125 ALA A CA 1
ATOM 1008 C C . ALA A 1 125 ? -1.993 5.798 -16.579 1.00 58.25 125 ALA A C 1
ATOM 1010 O O . ALA A 1 125 ? -2.508 6.381 -15.629 1.00 58.25 125 ALA A O 1
ATOM 1011 N N . LEU A 1 126 ? -2.716 5.026 -17.396 1.00 61.69 126 LEU A N 1
ATOM 1012 C CA . LEU A 1 126 ? -4.177 4.939 -17.281 1.00 61.69 126 LEU A CA 1
ATOM 1013 C C . LEU A 1 126 ? -4.614 3.973 -16.178 1.00 61.69 126 LEU A C 1
ATOM 1015 O O . LEU A 1 126 ? -5.555 4.265 -15.446 1.00 61.69 126 LEU A O 1
ATOM 1019 N N . ASN A 1 127 ? -3.893 2.863 -16.019 1.00 72.19 127 ASN A N 1
ATOM 1020 C CA . ASN A 1 127 ? -4.330 1.772 -15.148 1.00 72.19 127 ASN A CA 1
ATOM 1021 C C . ASN A 1 127 ? -3.759 1.840 -13.725 1.00 72.19 127 ASN A C 1
ATOM 1023 O O . ASN A 1 127 ? -4.235 1.117 -12.859 1.00 72.19 127 ASN A O 1
ATOM 1027 N N . VAL A 1 128 ? -2.742 2.672 -13.464 1.00 80.88 128 VAL A N 1
ATOM 1028 C CA . VAL A 1 128 ? -2.107 2.774 -12.134 1.00 80.88 128 VAL A CA 1
ATOM 1029 C C . VAL A 1 128 ? -2.152 4.194 -11.578 1.00 80.88 128 VAL A C 1
ATOM 1031 O O . VAL A 1 128 ? -2.480 4.374 -10.408 1.00 80.88 128 VAL A O 1
ATOM 1034 N N . ALA A 1 129 ? -1.897 5.225 -12.390 1.00 85.62 129 ALA A N 1
ATOM 1035 C CA . ALA A 1 129 ? -1.880 6.595 -11.872 1.00 85.62 129 ALA A CA 1
ATOM 1036 C C . ALA A 1 129 ? -3.284 7.071 -11.471 1.00 85.62 129 ALA A C 1
ATOM 1038 O O . ALA A 1 129 ? -3.475 7.573 -10.367 1.00 85.62 129 ALA A O 1
ATOM 1039 N N . ALA A 1 130 ? -4.290 6.862 -12.325 1.00 88.38 130 ALA A N 1
ATOM 1040 C CA . ALA A 1 130 ? -5.665 7.282 -12.053 1.00 88.38 130 ALA A CA 1
ATOM 1041 C C . ALA A 1 130 ? -6.238 6.765 -10.711 1.00 88.38 130 ALA A C 1
ATOM 1043 O O . ALA A 1 130 ? -6.734 7.586 -9.936 1.00 88.38 130 ALA A O 1
ATOM 1044 N N . PRO A 1 131 ? -6.185 5.460 -10.373 1.00 90.56 131 PRO A N 1
ATOM 1045 C CA . PRO A 1 131 ? -6.692 4.973 -9.089 1.00 90.56 131 PRO A CA 1
ATOM 1046 C C . PRO A 1 131 ? -5.885 5.492 -7.892 1.00 90.56 131 PRO A C 1
ATOM 1048 O O . PRO A 1 131 ? -6.480 5.783 -6.857 1.00 90.56 131 PRO A O 1
ATOM 1051 N N . ILE A 1 132 ? -4.569 5.679 -8.033 1.00 90.62 132 ILE A N 1
ATOM 1052 C CA . ILE A 1 132 ? -3.726 6.250 -6.975 1.00 90.62 132 ILE A CA 1
ATOM 1053 C C . ILE A 1 132 ? -4.094 7.715 -6.731 1.00 90.62 132 ILE A C 1
ATOM 1055 O O . ILE A 1 132 ? -4.302 8.116 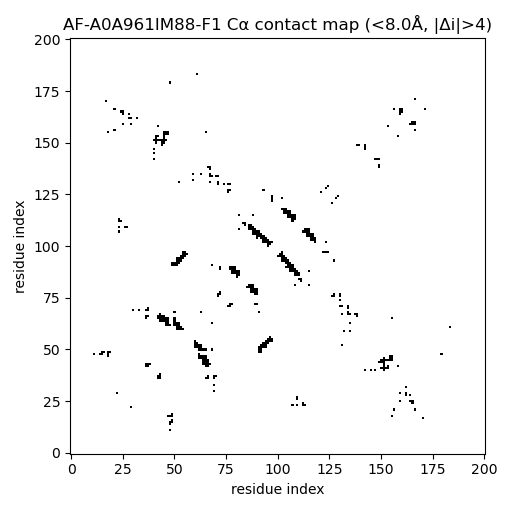-5.589 1.00 90.62 132 ILE A O 1
ATOM 1059 N N . MET A 1 133 ? -4.263 8.505 -7.791 1.00 90.69 133 MET A N 1
ATOM 1060 C CA . MET A 1 133 ? -4.698 9.899 -7.678 1.00 90.69 133 MET A CA 1
ATOM 1061 C C . MET A 1 133 ? -6.101 10.008 -7.076 1.00 90.69 133 MET A C 1
ATOM 1063 O O . MET A 1 133 ? -6.354 10.886 -6.251 1.00 90.69 133 MET A O 1
ATOM 1067 N N . ARG A 1 134 ? -7.009 9.080 -7.414 1.00 93.25 134 ARG A N 1
ATOM 1068 C CA . ARG A 1 134 ? -8.314 8.974 -6.744 1.00 93.25 134 ARG A CA 1
ATOM 1069 C C . ARG A 1 134 ? -8.152 8.681 -5.253 1.00 93.25 134 ARG A C 1
ATOM 1071 O O . ARG A 1 134 ? -8.804 9.350 -4.459 1.00 93.25 134 ARG A O 1
ATOM 1078 N N . ALA A 1 135 ? -7.288 7.740 -4.866 1.00 94.06 135 ALA A N 1
ATOM 1079 C CA . ALA A 1 135 ? -7.022 7.432 -3.460 1.00 94.06 135 ALA A CA 1
ATOM 1080 C C . ALA A 1 135 ? -6.455 8.649 -2.705 1.00 94.06 135 ALA A C 1
ATOM 1082 O O . ALA A 1 135 ? -6.967 8.988 -1.642 1.00 94.06 135 ALA A O 1
ATOM 1083 N N . LYS A 1 136 ? -5.498 9.379 -3.293 1.00 92.88 136 LYS A N 1
ATOM 1084 C CA . LYS A 1 136 ? -4.962 10.628 -2.722 1.00 92.88 136 LYS A CA 1
ATOM 1085 C C . LYS A 1 136 ? -6.033 11.705 -2.545 1.00 92.88 136 LYS A C 1
ATOM 1087 O O . LYS A 1 136 ? -6.141 12.300 -1.478 1.00 92.88 136 LYS A O 1
ATOM 1092 N N . SER A 1 137 ? -6.894 11.899 -3.544 1.00 93.94 137 SER A N 1
ATOM 1093 C CA . SER A 1 137 ? -8.027 12.826 -3.423 1.00 93.94 137 SER A CA 1
ATOM 1094 C C . SER A 1 137 ? -9.007 12.413 -2.311 1.00 93.94 137 SER A C 1
ATOM 1096 O O . SER A 1 137 ? -9.577 13.268 -1.631 1.00 93.94 137 SER A O 1
ATOM 1098 N N . GLN A 1 138 ? -9.205 11.110 -2.079 1.00 94.12 138 GLN A N 1
ATOM 1099 C CA . GLN A 1 138 ? -9.998 10.636 -0.938 1.00 94.12 138 GLN A CA 1
ATOM 1100 C C . GLN A 1 138 ? -9.303 10.916 0.400 1.00 94.12 138 GLN A C 1
ATOM 1102 O O . GLN A 1 138 ? -9.982 11.304 1.349 1.00 94.12 138 GLN A O 1
ATOM 1107 N N . SER A 1 139 ? -7.973 10.817 0.473 1.00 92.31 139 SER A N 1
ATOM 1108 C CA . SER A 1 139 ? -7.204 11.200 1.666 1.00 92.31 139 SER A CA 1
ATOM 1109 C C . SER A 1 139 ? -7.368 12.665 2.034 1.00 92.31 139 SER A C 1
ATOM 1111 O O . SER A 1 139 ? -7.514 12.978 3.211 1.00 92.31 139 SER A O 1
ATOM 1113 N N . GLU A 1 140 ? -7.389 13.567 1.053 1.00 91.88 140 GLU A N 1
ATOM 1114 C CA . GLU A 1 140 ? -7.613 14.998 1.292 1.00 91.88 140 GLU A CA 1
ATOM 1115 C C . GLU A 1 140 ? -9.002 15.247 1.897 1.00 91.88 140 GLU A C 1
ATOM 1117 O O . GLU A 1 140 ? -9.143 15.963 2.891 1.00 91.88 140 GLU A O 1
ATOM 1122 N N . LYS A 1 141 ? -10.034 14.587 1.355 1.00 93.75 141 LYS A N 1
ATOM 1123 C CA . LYS A 1 141 ? -11.403 14.647 1.895 1.00 93.75 141 LYS A CA 1
ATOM 1124 C C . LYS A 1 141 ? -11.484 14.051 3.298 1.00 93.75 141 LYS A C 1
ATOM 1126 O O . LYS A 1 141 ? -12.172 14.596 4.163 1.00 93.75 141 LYS A O 1
ATOM 1131 N N . PHE A 1 142 ? -10.781 12.946 3.530 1.00 92.38 142 PHE A N 1
ATOM 1132 C CA . PHE A 1 142 ? -10.699 12.301 4.832 1.00 92.38 142 PHE A CA 1
ATOM 1133 C C . PHE A 1 142 ? -10.016 13.219 5.859 1.00 92.38 142 PHE A C 1
ATOM 1135 O O . PHE A 1 142 ? -10.571 13.455 6.933 1.00 92.38 142 PHE A O 1
ATOM 1142 N N . ALA A 1 143 ? -8.874 13.823 5.515 1.00 90.81 143 ALA A N 1
ATOM 1143 C CA . ALA A 1 143 ? -8.167 14.775 6.371 1.00 90.81 143 ALA A CA 1
ATOM 1144 C C . ALA A 1 143 ? -9.057 15.970 6.743 1.00 90.81 143 ALA A C 1
ATOM 1146 O O . ALA A 1 143 ? -9.166 16.319 7.922 1.00 90.81 143 ALA A O 1
ATOM 1147 N N . ALA A 1 144 ? -9.757 16.539 5.753 1.00 91.50 144 ALA A N 1
ATOM 1148 C CA . ALA A 1 144 ? -10.692 17.641 5.953 1.00 91.50 144 ALA A CA 1
ATOM 1149 C C . ALA A 1 144 ? -11.845 17.263 6.899 1.00 91.50 144 ALA A C 1
ATOM 1151 O O . ALA A 1 144 ? -12.182 18.032 7.801 1.00 91.50 144 ALA A O 1
ATOM 1152 N N . ARG A 1 145 ? -12.414 16.057 6.749 1.00 93.06 145 ARG A N 1
ATOM 1153 C CA . ARG A 1 145 ? -13.487 15.544 7.618 1.00 93.06 145 ARG A CA 1
ATOM 1154 C C . ARG A 1 145 ? -13.056 15.451 9.083 1.00 93.06 145 ARG A C 1
ATOM 1156 O O . ARG A 1 145 ? -13.838 15.804 9.961 1.00 93.06 145 ARG A O 1
ATOM 1163 N N . PHE A 1 146 ? -11.839 14.979 9.344 1.00 90.38 146 PHE A N 1
ATOM 1164 C CA . PHE A 1 146 ? -11.327 14.761 10.703 1.00 90.38 146 PHE A CA 1
ATOM 1165 C C . PHE A 1 146 ? -10.510 15.931 11.266 1.00 90.38 146 PHE A C 1
ATOM 1167 O O . PHE A 1 146 ? -10.061 15.853 12.406 1.00 90.38 146 PHE A O 1
ATOM 1174 N N . ARG A 1 147 ? -10.334 17.021 10.504 1.00 91.25 147 ARG A N 1
ATOM 1175 C CA . ARG A 1 147 ? -9.528 18.197 10.888 1.00 91.25 147 ARG A CA 1
ATOM 1176 C C . ARG A 1 147 ? -8.111 17.826 11.349 1.00 91.25 147 ARG A C 1
ATOM 1178 O O . ARG A 1 147 ? -7.617 18.357 12.340 1.00 91.25 147 ARG A O 1
ATOM 1185 N N . CYS A 1 148 ? -7.468 16.902 10.642 1.00 87.69 148 CYS A N 1
ATOM 1186 C CA . CYS A 1 148 ? -6.110 16.445 10.948 1.00 87.69 148 CYS A CA 1
ATOM 1187 C C . CYS A 1 148 ? -5.119 16.864 9.852 1.00 87.69 148 CYS A C 1
ATOM 1189 O O . CYS A 1 148 ? -5.517 17.194 8.736 1.00 87.69 148 CYS A O 1
ATOM 1191 N N . SER A 1 149 ? -3.821 16.846 10.169 1.00 81.19 149 SER A N 1
ATOM 1192 C CA . SER A 1 149 ? -2.731 17.280 9.277 1.00 81.19 149 SER A CA 1
ATOM 1193 C C . SER A 1 149 ? -2.418 16.310 8.131 1.00 81.19 149 SER A C 1
ATOM 1195 O O . SER A 1 149 ? -1.554 16.602 7.309 1.00 81.19 149 SER A O 1
ATOM 1197 N N . GLY A 1 150 ? -3.081 15.151 8.069 1.00 80.56 150 GLY A N 1
ATOM 1198 C CA . GLY A 1 150 ? -2.783 14.116 7.077 1.00 80.56 150 GLY A CA 1
ATOM 1199 C C . GLY A 1 150 ? -1.488 13.337 7.353 1.00 80.56 150 GLY A C 1
ATOM 1200 O O . GLY A 1 150 ? -0.872 12.794 6.432 1.00 80.56 150 GLY A O 1
ATOM 1201 N N . SER A 1 151 ? -1.062 13.292 8.616 1.00 83.12 151 SER A N 1
ATOM 1202 C CA . SER A 1 151 ? 0.100 12.542 9.096 1.00 83.12 151 SER A CA 1
ATOM 1203 C C . SER A 1 151 ? -0.252 11.776 10.371 1.00 83.12 151 SER A C 1
ATOM 1205 O O . SER A 1 151 ? -1.075 12.236 11.160 1.00 83.12 151 SER A O 1
ATOM 1207 N N . SER A 1 152 ? 0.386 10.625 10.572 1.00 85.19 152 SER A N 1
ATOM 1208 C CA . SER A 1 152 ? 0.340 9.863 11.821 1.00 85.19 152 SER A CA 1
ATOM 1209 C C . SER A 1 152 ? 1.753 9.729 12.383 1.00 85.19 152 SER A C 1
ATOM 1211 O O . SER A 1 152 ? 2.703 9.599 11.609 1.00 85.19 152 SER A O 1
ATOM 1213 N N . ASP A 1 153 ? 1.875 9.746 13.710 1.00 85.81 153 ASP A N 1
ATOM 1214 C CA . ASP A 1 153 ? 3.120 9.410 14.415 1.00 85.81 153 ASP A CA 1
ATOM 1215 C C . ASP A 1 153 ? 3.326 7.889 14.516 1.00 85.81 153 ASP A C 1
ATOM 1217 O O . ASP A 1 153 ? 4.393 7.432 14.922 1.00 85.81 153 ASP A O 1
ATOM 1221 N N . LEU A 1 154 ? 2.306 7.102 14.151 1.00 87.00 154 LEU A N 1
ATOM 1222 C CA . LEU A 1 154 ? 2.384 5.648 14.099 1.00 87.00 154 LEU A CA 1
ATOM 1223 C C . LEU A 1 154 ? 3.075 5.188 12.814 1.00 87.00 154 LEU A C 1
ATOM 1225 O O . LEU A 1 154 ? 2.830 5.714 11.723 1.00 87.00 154 LEU A O 1
ATOM 1229 N N . ASP A 1 155 ? 3.880 4.139 12.940 1.00 88.75 155 ASP A N 1
ATOM 1230 C CA . ASP A 1 155 ? 4.409 3.392 11.803 1.00 88.75 155 ASP A CA 1
ATOM 1231 C C . ASP A 1 155 ? 3.544 2.148 11.495 1.00 88.75 155 ASP A C 1
ATOM 1233 O O . ASP A 1 155 ? 2.591 1.804 12.205 1.00 88.75 155 ASP A O 1
ATOM 1237 N N . LEU A 1 156 ? 3.866 1.444 10.403 1.00 88.44 156 LEU A N 1
ATOM 1238 C CA . LEU A 1 156 ? 3.158 0.217 10.019 1.00 88.44 156 LEU A CA 1
ATOM 1239 C C . LEU A 1 156 ? 3.235 -0.867 11.112 1.00 88.44 156 LEU A C 1
ATOM 1241 O O . LEU A 1 156 ? 2.318 -1.676 11.247 1.00 88.44 156 LEU A O 1
ATOM 1245 N N . TYR A 1 157 ? 4.298 -0.879 11.915 1.00 90.38 157 TYR A N 1
ATOM 1246 C CA . TYR A 1 157 ? 4.498 -1.854 12.980 1.00 90.38 157 TYR A CA 1
ATOM 1247 C C . TYR A 1 157 ? 3.549 -1.590 14.145 1.00 90.38 157 TYR A C 1
ATOM 1249 O O . TYR A 1 157 ? 2.961 -2.541 14.657 1.00 90.38 157 TYR A O 1
ATOM 1257 N N . ASP A 1 158 ? 3.382 -0.326 14.548 1.00 90.06 158 ASP A N 1
ATOM 1258 C CA . ASP A 1 158 ? 2.440 0.074 15.596 1.00 90.06 158 ASP A CA 1
ATOM 1259 C C . ASP A 1 158 ? 1.027 -0.364 15.237 1.00 90.06 158 ASP A C 1
ATOM 1261 O O . ASP A 1 158 ? 0.344 -0.978 16.056 1.00 90.06 158 ASP A O 1
ATOM 1265 N N . VAL A 1 159 ? 0.608 -0.113 13.994 1.00 90.81 159 VAL A N 1
ATOM 1266 C CA . VAL A 1 159 ? -0.729 -0.497 13.529 1.00 90.81 159 VAL A CA 1
ATOM 1267 C C . VAL A 1 159 ? -0.870 -2.015 13.477 1.00 90.81 159 VAL A C 1
ATOM 1269 O O . VAL A 1 159 ? -1.854 -2.549 13.986 1.00 90.81 159 VAL A O 1
ATOM 1272 N N . ILE A 1 160 ? 0.120 -2.743 12.944 1.00 92.50 160 ILE A N 1
ATOM 1273 C CA . ILE A 1 160 ? 0.107 -4.216 12.945 1.00 92.50 160 ILE A CA 1
ATOM 1274 C C . ILE A 1 160 ? -0.001 -4.763 14.371 1.00 92.50 160 ILE A C 1
ATOM 1276 O O . ILE A 1 160 ? -0.812 -5.656 14.612 1.00 92.50 160 ILE A O 1
ATOM 1280 N N . LEU A 1 161 ? 0.766 -4.231 15.324 1.00 91.62 161 LEU A N 1
ATOM 1281 C CA . LEU A 1 161 ? 0.687 -4.632 16.730 1.00 91.62 161 LEU A CA 1
ATOM 1282 C C . LEU A 1 161 ? -0.682 -4.307 17.337 1.00 91.62 161 LEU A C 1
ATOM 1284 O O . LEU A 1 161 ? -1.260 -5.164 18.004 1.00 91.62 161 LEU A O 1
ATOM 1288 N N . ALA A 1 162 ? -1.224 -3.115 17.075 1.00 92.44 162 ALA A N 1
ATOM 1289 C CA . ALA A 1 162 ? -2.537 -2.695 17.561 1.00 92.44 162 ALA A CA 1
ATOM 1290 C C . ALA A 1 162 ? -3.677 -3.573 17.016 1.00 92.44 162 ALA A C 1
ATOM 1292 O O . ALA A 1 162 ? -4.649 -3.832 17.723 1.00 92.44 162 ALA A O 1
ATOM 1293 N N . MET A 1 163 ? -3.535 -4.100 15.796 1.00 93.12 163 MET A N 1
ATOM 1294 C CA . MET A 1 163 ? -4.470 -5.064 15.207 1.00 93.12 163 MET A CA 1
ATOM 1295 C C . MET A 1 163 ? -4.324 -6.492 15.773 1.00 93.12 163 MET A C 1
ATOM 1297 O O . MET A 1 163 ? -5.115 -7.368 15.419 1.00 93.12 163 MET A O 1
ATOM 1301 N N . GLY A 1 164 ? -3.334 -6.758 16.634 1.00 93.12 164 GLY A N 1
ATOM 1302 C CA . GLY A 1 164 ? -3.027 -8.099 17.154 1.00 93.12 164 GLY A CA 1
ATOM 1303 C C . GLY A 1 164 ? -2.144 -8.940 16.225 1.00 93.12 164 GLY A C 1
ATOM 1304 O O . GLY A 1 164 ? -2.122 -10.169 16.315 1.00 93.12 164 GLY A O 1
ATOM 1305 N N . GLY A 1 165 ? -1.437 -8.288 15.304 1.00 91.62 165 GLY A N 1
ATOM 1306 C CA . GLY A 1 165 ? -0.527 -8.917 14.359 1.00 91.62 165 GLY A CA 1
ATOM 1307 C C . GLY A 1 165 ? 0.778 -9.388 14.991 1.00 91.62 165 GLY A C 1
ATOM 1308 O O . GLY A 1 165 ? 1.095 -9.123 16.152 1.00 91.62 165 GLY A O 1
ATOM 1309 N N . ARG A 1 166 ? 1.565 -10.116 14.197 1.00 87.81 166 ARG A N 1
ATOM 1310 C CA . ARG A 1 166 ? 2.848 -10.679 14.629 1.00 87.81 166 ARG A CA 1
ATOM 1311 C C . ARG A 1 166 ? 3.992 -9.844 14.070 1.00 87.81 166 ARG A C 1
ATOM 1313 O O . ARG A 1 166 ? 4.213 -9.818 12.859 1.00 87.81 166 ARG A O 1
ATOM 1320 N N . VAL A 1 167 ? 4.756 -9.235 14.972 1.00 84.94 167 VAL A N 1
ATOM 1321 C CA . VAL A 1 167 ? 5.997 -8.515 14.664 1.00 84.94 167 VAL A CA 1
ATOM 1322 C C . VAL A 1 167 ? 7.161 -9.230 15.359 1.00 84.94 167 VAL A C 1
ATOM 1324 O O . VAL A 1 167 ? 7.177 -9.309 16.590 1.00 84.94 167 VAL A O 1
ATOM 1327 N N . PRO A 1 168 ? 8.125 -9.794 14.613 1.00 81.06 168 PRO A N 1
ATOM 1328 C CA . PRO A 1 168 ? 9.325 -10.386 15.193 1.00 81.06 168 PRO A CA 1
ATOM 1329 C C . PRO A 1 168 ? 10.131 -9.382 16.020 1.00 81.06 168 PRO A C 1
ATOM 1331 O O . PRO A 1 168 ? 10.280 -8.221 15.645 1.00 81.06 168 PRO A O 1
ATOM 1334 N N . LEU A 1 169 ? 10.741 -9.855 17.109 1.00 71.44 169 LEU A N 1
ATOM 1335 C CA . LEU A 1 169 ? 11.580 -9.020 17.975 1.00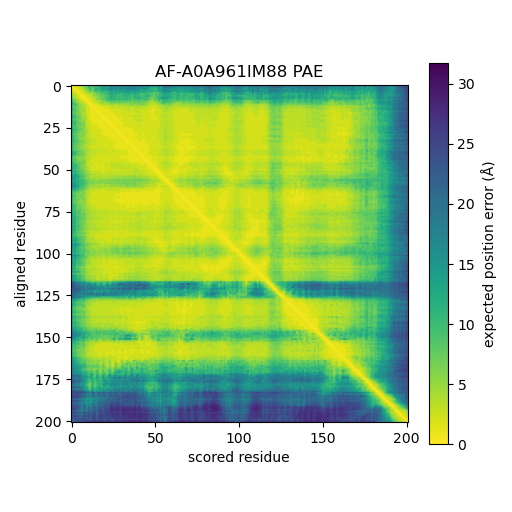 71.44 169 LEU A CA 1
ATOM 1336 C C . LEU A 1 169 ? 12.749 -8.367 17.216 1.00 71.44 169 LEU A C 1
ATOM 1338 O O . LEU A 1 169 ? 13.089 -7.219 17.487 1.00 71.44 169 LEU A O 1
ATOM 1342 N N . VAL A 1 170 ? 13.329 -9.077 16.240 1.00 71.06 170 VAL A N 1
ATOM 1343 C CA . VAL A 1 170 ? 14.427 -8.564 15.399 1.00 71.06 170 VAL A CA 1
ATOM 1344 C C . VAL A 1 170 ? 14.016 -7.341 14.581 1.00 71.06 170 VAL A C 1
ATOM 1346 O O . VAL A 1 170 ? 14.821 -6.432 14.396 1.00 71.06 170 VAL A O 1
ATOM 1349 N N . ASP A 1 171 ? 12.751 -7.281 14.169 1.00 70.31 171 ASP A N 1
ATOM 1350 C CA . ASP A 1 171 ? 12.217 -6.153 13.413 1.00 70.31 171 ASP A CA 1
ATOM 1351 C C . ASP A 1 171 ? 11.888 -4.983 14.370 1.00 70.31 171 ASP A C 1
ATOM 1353 O O . ASP A 1 171 ? 11.981 -3.820 13.993 1.00 70.31 171 ASP A O 1
ATOM 1357 N N . ARG A 1 172 ? 11.628 -5.275 15.656 1.00 64.38 172 ARG A N 1
ATOM 1358 C CA . ARG A 1 172 ? 11.386 -4.282 16.721 1.00 64.38 172 ARG A CA 1
ATOM 1359 C C . ARG A 1 172 ? 12.642 -3.509 17.138 1.00 64.38 172 ARG A C 1
ATOM 1361 O O . ARG A 1 172 ? 12.544 -2.346 17.508 1.00 64.38 172 ARG A O 1
ATOM 1368 N N . ILE A 1 173 ? 13.815 -4.147 17.102 1.00 56.28 173 ILE A N 1
ATOM 1369 C CA . ILE A 1 173 ? 15.106 -3.512 17.443 1.00 56.28 173 ILE A CA 1
ATOM 1370 C C . ILE A 1 173 ? 15.531 -2.530 16.341 1.00 56.28 173 ILE A C 1
ATOM 1372 O O . ILE A 1 173 ? 16.131 -1.496 16.621 1.00 56.28 173 ILE A O 1
ATOM 1376 N N . ARG A 1 174 ? 15.142 -2.797 15.090 1.00 58.53 174 ARG A N 1
ATOM 1377 C CA . ARG A 1 174 ? 15.358 -1.922 13.931 1.00 58.53 174 ARG A CA 1
ATOM 1378 C C . ARG A 1 174 ? 14.375 -0.738 13.893 1.00 58.53 174 ARG A C 1
ATOM 1380 O O . ARG A 1 174 ? 14.009 -0.301 12.817 1.00 58.53 174 ARG A O 1
ATOM 1387 N N . ARG A 1 175 ? 13.942 -0.191 15.032 1.00 58.94 175 ARG A N 1
ATOM 1388 C CA . ARG A 1 175 ? 13.094 1.019 15.071 1.00 58.94 175 ARG A CA 1
ATOM 1389 C C . ARG A 1 175 ? 13.871 2.332 15.032 1.00 58.94 175 ARG A C 1
ATOM 1391 O O . ARG A 1 175 ? 13.284 3.384 14.835 1.00 58.94 175 ARG A O 1
ATOM 1398 N N . SER A 1 176 ? 15.188 2.283 15.214 1.00 53.84 176 SER A N 1
ATOM 1399 C CA . SER A 1 176 ? 16.051 3.468 15.271 1.00 53.84 176 SER A CA 1
ATOM 1400 C C . SER A 1 176 ? 16.445 4.030 13.897 1.00 53.84 176 SER A C 1
ATOM 1402 O O . SER A 1 176 ? 17.432 4.760 13.809 1.00 53.84 176 SER A O 1
ATOM 1404 N N . TRP A 1 177 ? 15.752 3.660 12.816 1.00 55.19 177 TRP A N 1
ATOM 1405 C CA . TRP A 1 177 ? 16.067 4.177 11.481 1.00 55.19 177 TRP A CA 1
ATOM 1406 C C . TRP A 1 177 ? 15.447 5.561 11.294 1.00 55.19 177 TRP A C 1
ATOM 1408 O O . TRP A 1 177 ? 14.392 5.836 11.869 1.00 55.19 177 TRP A O 1
ATOM 1418 N N . PRO A 1 178 ? 16.095 6.443 10.515 1.00 55.06 178 PRO A N 1
ATOM 1419 C CA . PRO A 1 178 ? 15.553 7.763 10.240 1.00 55.06 178 PRO A CA 1
ATOM 1420 C C . PRO A 1 178 ? 14.149 7.620 9.653 1.00 55.06 178 PRO A C 1
ATOM 1422 O O . PRO A 1 178 ? 13.930 6.854 8.712 1.00 55.06 178 PRO A O 1
ATOM 1425 N N . THR A 1 179 ? 13.196 8.354 10.224 1.00 55.59 179 THR A N 1
ATOM 1426 C CA . THR A 1 179 ? 11.871 8.511 9.633 1.00 55.59 179 THR A CA 1
ATOM 1427 C C . THR A 1 179 ? 12.043 8.969 8.187 1.00 55.59 179 THR A C 1
ATOM 1429 O O . THR A 1 179 ? 12.907 9.799 7.893 1.00 55.59 1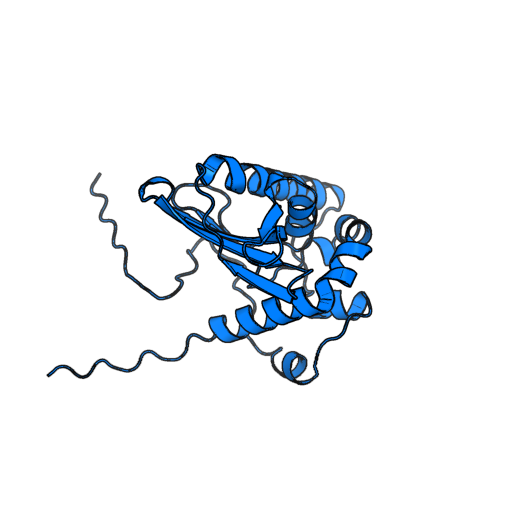79 THR A O 1
ATOM 1432 N N . VAL A 1 180 ? 11.262 8.398 7.263 1.00 55.56 180 VAL A N 1
ATOM 1433 C CA . VAL A 1 180 ? 11.259 8.850 5.865 1.00 55.56 180 VAL A CA 1
ATOM 1434 C C . VAL A 1 180 ? 11.020 10.365 5.886 1.00 55.56 180 VAL A C 1
ATOM 1436 O O . VAL A 1 180 ? 9.994 10.781 6.436 1.00 55.56 180 VAL A O 1
ATOM 1439 N N . PRO A 1 181 ? 11.943 11.193 5.355 1.00 53.44 181 PRO A N 1
ATOM 1440 C CA . PRO A 1 181 ? 11.790 12.639 5.391 1.00 53.44 181 PRO A CA 1
ATOM 1441 C C . PRO A 1 181 ? 10.427 13.030 4.819 1.00 53.44 181 PRO A C 1
ATOM 1443 O O . PRO A 1 181 ? 10.086 12.667 3.695 1.00 53.44 181 PRO A O 1
ATOM 1446 N N . GLN A 1 182 ? 9.616 13.725 5.620 1.00 50.53 182 GLN A N 1
ATOM 1447 C CA . GLN A 1 182 ? 8.253 14.098 5.231 1.00 50.53 182 GLN A CA 1
ATOM 1448 C C . GLN A 1 182 ? 8.221 15.209 4.169 1.00 50.53 182 GLN A C 1
ATOM 1450 O O . GLN A 1 182 ? 7.176 15.428 3.558 1.00 50.53 182 GLN A O 1
ATOM 1455 N N . ASP A 1 183 ? 9.351 15.883 3.939 1.00 45.91 183 ASP A N 1
ATOM 1456 C CA . ASP A 1 183 ? 9.505 16.942 2.947 1.00 45.91 183 ASP A CA 1
ATOM 1457 C C . ASP A 1 183 ? 10.173 16.399 1.678 1.00 45.91 183 ASP A C 1
ATOM 1459 O O . ASP A 1 183 ? 11.396 16.379 1.544 1.00 45.91 183 ASP A O 1
ATOM 1463 N N . THR A 1 184 ? 9.359 15.940 0.731 1.00 46.09 184 THR A N 1
ATOM 1464 C CA . THR A 1 184 ? 9.810 15.647 -0.634 1.00 46.09 184 THR A CA 1
ATOM 1465 C C . THR A 1 184 ? 9.312 16.714 -1.602 1.00 46.09 184 THR A C 1
ATOM 1467 O O . THR A 1 184 ? 8.667 16.401 -2.601 1.00 46.09 184 THR A O 1
ATOM 1470 N N . ARG A 1 185 ? 9.630 17.992 -1.346 1.00 44.44 185 ARG A N 1
ATOM 1471 C CA . ARG A 1 185 ? 9.909 18.900 -2.475 1.00 44.44 185 ARG A CA 1
ATOM 1472 C C . ARG A 1 185 ? 11.236 18.562 -3.168 1.00 44.44 185 ARG A C 1
ATOM 1474 O O . ARG A 1 185 ? 11.431 18.956 -4.312 1.00 44.44 185 ARG A O 1
ATOM 1481 N N . GLY A 1 186 ? 12.106 17.778 -2.526 1.00 39.31 186 GLY A N 1
ATOM 1482 C CA . GLY A 1 186 ? 13.243 17.109 -3.158 1.00 39.31 186 GLY A CA 1
ATOM 1483 C C . GLY A 1 186 ? 12.906 15.651 -3.459 1.00 39.31 186 GLY A C 1
ATOM 1484 O O . GLY A 1 186 ? 12.475 14.921 -2.567 1.00 39.31 186 GLY A O 1
ATOM 1485 N N . GLY A 1 187 ? 13.072 15.225 -4.711 1.00 41.97 187 GLY A N 1
ATOM 1486 C CA . GLY A 1 187 ? 12.895 13.831 -5.105 1.00 41.97 187 GLY A CA 1
ATOM 1487 C C . GLY A 1 187 ? 13.718 12.893 -4.220 1.00 41.97 187 GLY A C 1
ATOM 1488 O O . GLY A 1 187 ? 14.868 13.176 -3.887 1.00 41.97 187 GLY A O 1
ATOM 1489 N N . MET A 1 188 ? 13.124 11.765 -3.836 1.00 41.06 188 MET A N 1
ATOM 1490 C CA . MET A 1 188 ? 13.865 10.670 -3.227 1.00 41.06 188 MET A CA 1
ATOM 1491 C C . MET A 1 188 ? 14.852 10.162 -4.284 1.00 41.06 188 MET A C 1
ATOM 1493 O O . MET A 1 188 ? 14.452 9.497 -5.238 1.00 41.06 188 MET A O 1
ATOM 1497 N N . ILE A 1 189 ? 16.129 10.530 -4.158 1.00 42.22 189 ILE A N 1
ATOM 1498 C CA . ILE A 1 189 ? 17.193 9.999 -5.011 1.00 42.22 189 ILE A CA 1
ATOM 1499 C C . ILE A 1 189 ? 17.392 8.543 -4.589 1.00 42.22 189 ILE A C 1
ATOM 1501 O O . ILE A 1 189 ? 18.174 8.236 -3.691 1.00 42.22 189 ILE A O 1
ATOM 1505 N N . LEU A 1 190 ? 16.635 7.636 -5.207 1.00 40.69 190 LEU A N 1
ATOM 1506 C CA . LEU A 1 190 ? 16.963 6.219 -5.190 1.00 40.69 190 LEU A CA 1
ATOM 1507 C C . LEU A 1 190 ? 18.274 6.091 -5.966 1.00 40.69 190 LEU A C 1
ATOM 1509 O O . LEU A 1 190 ? 18.311 6.283 -7.177 1.00 40.69 190 LEU A O 1
ATOM 1513 N N . GLY A 1 191 ? 19.370 5.884 -5.238 1.00 37.19 191 GLY A N 1
ATOM 1514 C CA . GLY A 1 191 ? 20.712 5.859 -5.801 1.00 37.19 191 GLY A CA 1
ATOM 1515 C C . GLY A 1 191 ? 20.834 4.846 -6.937 1.00 37.19 191 GLY A C 1
ATOM 1516 O O . GLY A 1 191 ? 20.791 3.639 -6.706 1.00 37.19 191 GLY A O 1
ATOM 1517 N N . GLY A 1 192 ? 21.039 5.359 -8.149 1.00 38.56 192 GLY A N 1
ATOM 1518 C CA . GLY A 1 192 ? 21.339 4.582 -9.344 1.00 38.56 192 GLY A CA 1
ATOM 1519 C C . GLY A 1 192 ? 20.969 5.351 -10.607 1.00 38.56 192 GLY A C 1
ATOM 1520 O O . GLY A 1 192 ? 19.837 5.256 -11.050 1.00 38.56 192 GLY A O 1
ATOM 1521 N N . GLU A 1 193 ? 21.960 6.049 -11.168 1.00 34.84 193 GLU A N 1
ATOM 1522 C CA . GLU A 1 193 ? 21.949 6.836 -12.416 1.00 34.84 193 GLU A CA 1
ATOM 1523 C C . GLU A 1 193 ? 21.539 8.314 -12.274 1.00 34.84 193 GLU A C 1
ATOM 1525 O O . GLU A 1 193 ? 20.393 8.678 -12.024 1.00 34.84 193 GLU A O 1
ATOM 1530 N N . HIS A 1 194 ? 22.542 9.183 -12.442 1.00 28.88 194 HIS A N 1
ATOM 1531 C CA . HIS A 1 194 ? 22.365 10.603 -12.719 1.00 28.88 194 HIS A CA 1
ATOM 1532 C C . HIS A 1 194 ? 21.595 10.745 -14.039 1.00 28.88 194 HIS A C 1
ATOM 1534 O O . HIS A 1 194 ? 22.136 10.430 -15.095 1.00 28.88 194 HIS A O 1
ATOM 1540 N N . PHE A 1 195 ? 20.365 11.248 -13.988 1.00 29.77 195 PHE A N 1
ATOM 1541 C CA . PHE A 1 195 ? 19.767 11.939 -15.125 1.00 29.77 195 PHE A CA 1
ATOM 1542 C C . PHE A 1 195 ? 19.962 13.438 -14.888 1.00 29.77 195 PHE A C 1
ATOM 1544 O O . PHE A 1 195 ? 19.145 14.080 -14.231 1.00 29.77 195 PHE A O 1
ATOM 1551 N N . GLU A 1 196 ? 21.076 13.987 -15.377 1.00 27.80 196 GLU A N 1
ATOM 1552 C CA . GLU A 1 196 ? 21.136 15.415 -15.695 1.00 27.80 196 GLU A CA 1
ATOM 1553 C C . GLU A 1 196 ? 20.297 15.612 -16.960 1.00 27.80 196 GLU A C 1
ATOM 1555 O O . GLU A 1 196 ? 20.651 15.153 -18.044 1.00 27.80 196 GLU A O 1
ATOM 1560 N N . LEU A 1 197 ? 19.120 16.209 -16.794 1.00 31.47 197 LEU A N 1
ATOM 1561 C CA . LEU A 1 197 ? 18.349 16.774 -17.893 1.00 31.47 197 LEU A CA 1
ATOM 1562 C C . LEU A 1 197 ? 18.688 18.261 -17.926 1.00 31.47 197 LEU A C 1
ATOM 1564 O O . LEU A 1 197 ? 18.062 19.056 -17.225 1.00 31.47 197 LEU A O 1
ATOM 1568 N N . ASP A 1 198 ? 19.697 18.609 -18.721 1.00 28.70 198 ASP A N 1
ATOM 1569 C CA . ASP A 1 198 ? 19.893 19.983 -19.167 1.00 28.70 198 ASP A CA 1
ATOM 1570 C C . ASP A 1 198 ? 18.695 20.358 -20.041 1.00 28.70 198 ASP A C 1
ATOM 1572 O O . ASP A 1 198 ? 18.503 19.832 -21.139 1.00 28.70 198 ASP A O 1
ATOM 1576 N N . ILE A 1 199 ? 17.843 21.235 -19.519 1.00 36.91 199 ILE A N 1
ATOM 1577 C CA . ILE A 1 199 ? 16.826 21.925 -20.306 1.00 36.91 199 ILE A CA 1
ATOM 1578 C C . ILE A 1 199 ? 17.332 23.354 -20.462 1.00 36.91 199 ILE A C 1
ATOM 1580 O O . ILE A 1 199 ? 17.145 24.186 -19.574 1.00 36.91 199 ILE A O 1
ATOM 1584 N N . GLU A 1 200 ? 17.998 23.624 -21.582 1.00 34.03 200 GLU A N 1
ATOM 1585 C CA . GLU A 1 200 ? 18.101 24.989 -22.091 1.00 34.03 200 GLU A CA 1
ATOM 1586 C C . GLU A 1 200 ? 16.725 25.377 -22.652 1.00 34.03 200 GLU A C 1
ATOM 1588 O O . GLU A 1 200 ? 16.149 24.656 -23.473 1.00 34.03 200 GLU A O 1
ATOM 1593 N N . LEU A 1 201 ? 16.173 26.467 -22.113 1.00 48.28 201 LEU A N 1
ATOM 1594 C CA . LEU A 1 201 ? 14.926 27.104 -22.550 1.00 48.28 201 LEU A CA 1
ATOM 1595 C C . LEU A 1 201 ? 15.137 27.922 -23.825 1.00 48.28 201 LEU A C 1
ATOM 1597 O O . LEU A 1 201 ? 16.183 28.605 -23.910 1.00 48.28 201 LEU A O 1
#

Solvent-accessible surface area (backbone atoms only — not comparable to full-atom values): 12039 Å² total; per-residue (Å²): 135,85,80,79,75,80,75,76,83,64,73,62,58,61,52,28,58,49,49,49,50,48,48,64,76,34,38,72,56,56,62,76,39,40,71,58,34,69,73,32,67,64,47,19,29,14,48,43,88,49,25,34,37,43,42,61,98,46,87,87,51,42,77,37,27,50,29,36,48,51,55,29,58,73,39,72,65,25,43,51,68,33,91,88,76,65,37,65,17,37,58,48,28,37,34,38,32,80,89,75,70,52,57,51,33,35,24,42,24,77,83,77,67,40,80,40,78,50,81,70,99,58,70,59,63,70,53,49,48,52,57,51,53,50,25,52,54,48,50,54,54,50,23,62,75,69,74,51,91,68,66,34,95,41,45,60,63,56,50,38,49,73,75,70,44,87,76,59,70,76,63,60,70,66,62,84,60,82,72,78,74,89,74,64,92,53,78,84,76,73,88,76,80,88,78,84,78,86,75,86,130

Nearest PDB structures (foldseek):
  3er0-assembly2_B  TM=6.239E-01  e=2.380E+00  Saccharomyces cerevisiae
  6aim-assembly1_A  TM=3.624E-01  e=2.848E+00  Saccharomyces cerevisiae S288C
  7qc2-assembly1_A  TM=2.774E-01  e=6.198E+00  Plasmodium falciparum 3D7

Mean predicted aligned error: 8.17 Å

Secondary structure (DSSP, 8-state):
--PPPPPPP-HHHHHHHHHHHHHHHTHHHHHHTHHHHTT-HHHHT-EEEEEEEEETT-TT-EEEEHHHHHHHHHSSTTEEE-TTT--EEEEEEEEE-TTT--EEEEEEETTTTEEEE---SS-HIIIIIHHHHHHHHHHHHHHHHHT--S--S--HHHHHHHTT----HHHHHTT-SPPPPS--SS----SS---------